Protein AF-A0A939S187-F1 (afdb_monomer)

Mean predicted aligned error: 21.2 Å

Radius of gyration: 39.79 Å; Cα contacts (8 Å, |Δi|>4): 114; chains: 1; bounding box: 84×68×110 Å

Foldseek 3Di:
DDPVVVVVVVVVVVVVVVCVVPPPNVVVVVVVVLVVVLVVCVVPVCVCVVVVHDPVNNVVSVVVVVVVVVVVVVVVVVPPDPPDPPPPPDDVVVVVLVVDPVSVVVVVVVVVVVVVVLVVVVVVLVVLLVVLVVLVCVLPVVCVPPDPVCVVVVLVVVCVVPVPSSVVCVVSVVSNVVSVVVVVVSVVVVVVVVVVVLVVQLVVQVVVLVVVCVVVVHDPVLLVVLLQVVCVVVVQHPVNVVVCVVVPSVCSGSVVVVVSSVVSVVVVVVVVVVVVVPPDDPPPDDPPDPDDPPDPQCLVVVLVVLVVVLVVDDDPVNVVSVVVSVVSVVVNVVD

Solvent-accessible surface area (backbone atoms only — not comparable to full-atom values): 19051 Å² total; per-residue (Å²): 136,53,74,68,56,55,52,51,51,51,53,49,51,50,53,56,49,51,48,66,72,43,70,70,40,60,58,54,48,49,54,50,50,52,50,50,52,50,56,48,42,74,76,34,70,71,53,38,66,82,71,73,51,53,77,67,59,60,51,50,54,56,53,49,51,56,54,48,52,54,49,51,52,54,52,54,66,68,58,66,71,75,77,73,77,76,71,87,86,64,58,73,66,56,60,56,44,66,69,37,70,67,51,45,49,51,51,52,52,52,51,49,53,49,51,51,49,52,52,50,48,54,49,51,52,52,52,51,49,54,53,45,51,51,56,46,37,74,76,36,60,80,49,72,85,46,59,78,91,47,41,68,58,53,49,55,55,41,41,74,78,40,48,68,62,44,60,72,42,45,70,55,51,54,51,46,52,54,49,53,51,52,48,53,50,50,51,52,50,52,52,49,54,49,50,52,51,52,50,53,50,38,51,53,24,43,51,57,33,51,58,49,34,57,73,71,70,52,57,66,74,65,43,51,55,40,35,50,54,53,36,42,76,73,69,44,46,71,69,56,51,54,49,48,43,69,77,36,64,68,64,42,31,34,67,46,48,48,52,47,46,51,53,22,51,52,49,51,52,55,53,47,52,62,57,59,71,64,59,75,74,75,81,82,78,61,92,87,66,79,75,74,75,80,66,98,69,68,50,62,66,59,42,56,53,46,49,62,53,36,80,75,40,65,70,75,59,25,54,54,42,53,52,50,44,53,51,46,51,50,63,59,67,74,109

pLDDT: mean 71.73, std 16.98, range [35.06, 91.94]

Organism: NCBI:txid2823807

Secondary structure (DSSP, 8-state):
--HHHHHHHHHHHHHHHHHHHSTHHHHHHHHHHHHHHHHHHHH-TTHHHHTT--HHHHHHHHHHHHHHHHHHHHHHHTTS---PPP-TT--HHHHHHTTSHHHHHHHHHHHHHHHHHHHHHHHHHHHHHHHHHHHHHHH-GGGGGS-GGGHHHHHHHHHHH-HHHHHHHHHHHHHHHHHHHHHHHHHHHHHHHHHHHHHHHHHHHHHHHHHHHHHTT--HHHHHHHHHHHHHHTT--HHHHHHHHHH-GGGGSHHHHHHHHHHHHHHHHHHHHHHHTTS-PPP---TT---PPPPTT-HHHHHHHHHHHHHT--THHHHHHHHHHHHHHHHHH--

Structure (mmCIF, N/CA/C/O backbone):
data_AF-A0A939S187-F1
#
_entry.id   AF-A0A939S187-F1
#
loop_
_atom_site.group_PDB
_atom_site.id
_atom_site.type_symbol
_atom_site.label_atom_id
_atom_site.label_alt_id
_atom_site.label_comp_id
_atom_site.label_asym_id
_atom_site.label_entity_id
_atom_site.label_seq_id
_atom_site.pdbx_PDB_ins_code
_atom_site.Cartn_x
_atom_site.Cartn_y
_atom_site.Cartn_z
_atom_site.occupancy
_atom_site.B_iso_or_equiv
_atom_site.auth_seq_id
_atom_site.auth_comp_id
_atom_site.auth_asym_id
_atom_site.auth_atom_id
_atom_site.pdbx_PDB_model_num
ATOM 1 N N . MET A 1 1 ? -7.256 30.450 44.617 1.00 44.38 1 MET A N 1
ATOM 2 C CA . MET A 1 1 ? -6.930 30.354 43.178 1.00 44.38 1 MET A CA 1
ATOM 3 C C . MET A 1 1 ? -8.169 30.693 42.375 1.00 44.38 1 MET A C 1
ATOM 5 O O . MET A 1 1 ? -9.231 30.168 42.683 1.00 44.38 1 MET A O 1
ATOM 9 N N . THR A 1 2 ? -8.067 31.605 41.408 1.00 56.22 2 THR A N 1
ATOM 10 C CA . THR A 1 2 ? -9.203 31.948 40.535 1.00 56.22 2 THR A CA 1
ATOM 11 C C . THR A 1 2 ? -9.261 30.995 39.338 1.00 56.22 2 THR A C 1
ATOM 13 O O . THR A 1 2 ? -8.226 30.539 38.859 1.00 56.22 2 THR A O 1
ATOM 16 N N . LEU A 1 3 ? -10.461 30.713 38.820 1.00 40.62 3 LEU A N 1
ATOM 17 C CA . LEU A 1 3 ? -10.683 29.864 37.632 1.00 40.62 3 LEU A CA 1
ATOM 18 C C . LEU A 1 3 ? -9.840 30.294 36.418 1.00 40.62 3 LEU A C 1
ATOM 20 O O . LEU A 1 3 ? -9.399 29.464 35.629 1.00 40.62 3 LEU A O 1
ATOM 24 N N . LYS A 1 4 ? -9.559 31.596 36.308 1.00 47.28 4 LYS A N 1
ATOM 25 C CA . LYS A 1 4 ? -8.717 32.173 35.257 1.00 47.28 4 LYS A CA 1
ATOM 26 C C . LYS A 1 4 ? -7.235 31.806 35.416 1.00 47.28 4 LYS A C 1
ATOM 28 O O . LYS A 1 4 ? -6.579 31.521 34.422 1.00 47.28 4 LYS A O 1
ATOM 33 N N . GLN A 1 5 ? -6.735 31.751 36.652 1.00 37.94 5 GLN A N 1
ATOM 34 C CA . GLN A 1 5 ? -5.367 31.311 36.949 1.00 37.94 5 GLN A CA 1
ATOM 35 C C . GLN A 1 5 ? -5.203 29.805 36.729 1.00 37.94 5 GLN A C 1
ATOM 37 O O . GLN A 1 5 ? -4.238 29.396 36.096 1.00 37.94 5 GLN A O 1
ATOM 42 N N . ALA A 1 6 ? -6.187 28.994 37.131 1.00 35.31 6 ALA A N 1
ATOM 43 C CA . ALA A 1 6 ? -6.162 27.550 36.892 1.00 35.31 6 ALA A CA 1
ATOM 44 C C . ALA A 1 6 ? -6.192 27.202 35.390 1.00 35.31 6 ALA A C 1
ATOM 46 O O . ALA A 1 6 ? -5.509 26.282 34.951 1.00 35.31 6 ALA A O 1
ATOM 47 N N . ALA A 1 7 ? -6.932 27.965 34.577 1.00 40.28 7 ALA A N 1
ATOM 48 C CA . ALA A 1 7 ? -6.951 27.788 33.124 1.00 40.28 7 ALA A CA 1
ATOM 49 C C . ALA A 1 7 ? -5.622 28.193 32.456 1.00 40.28 7 ALA A C 1
ATOM 51 O O . ALA A 1 7 ? -5.179 27.529 31.519 1.00 40.28 7 ALA A O 1
ATOM 52 N N . GLN A 1 8 ? -4.963 29.248 32.950 1.00 44.56 8 GLN A N 1
ATOM 53 C CA . GLN A 1 8 ? -3.631 29.645 32.482 1.00 44.56 8 GLN A CA 1
ATOM 54 C C . GLN A 1 8 ? -2.557 28.627 32.872 1.00 44.56 8 GLN A C 1
ATOM 56 O O . GLN A 1 8 ? -1.738 28.265 32.032 1.00 44.56 8 GLN A O 1
ATOM 61 N N . GLU A 1 9 ? -2.589 28.113 34.100 1.00 44.31 9 GLU A N 1
ATOM 62 C CA . GLU A 1 9 ? -1.659 27.075 34.556 1.00 44.31 9 GLU A CA 1
ATOM 63 C C . GLU A 1 9 ? -1.864 25.757 33.798 1.00 44.31 9 GLU A C 1
ATOM 65 O O . GLU A 1 9 ? -0.890 25.137 33.383 1.00 44.31 9 GLU A O 1
ATOM 70 N N . LEU A 1 10 ? -3.110 25.368 33.510 1.00 40.25 10 LEU A N 1
ATOM 71 C CA . LEU A 1 10 ? -3.410 24.172 32.714 1.00 40.25 10 LEU A CA 1
ATOM 72 C C . LEU A 1 10 ? -3.002 24.347 31.241 1.00 40.25 10 LEU A C 1
ATOM 74 O O . LEU A 1 10 ? -2.512 23.403 30.624 1.00 40.25 10 LEU A O 1
ATOM 78 N N . SER A 1 11 ? -3.134 25.556 30.683 1.00 46.06 11 SER A N 1
ATOM 79 C CA . SER A 1 11 ? -2.632 25.892 29.343 1.00 46.06 11 SER A CA 1
ATOM 80 C C . SER A 1 11 ? -1.104 25.847 29.270 1.00 46.06 11 SER A C 1
ATOM 82 O O . SER A 1 11 ? -0.560 25.355 28.281 1.00 46.06 11 SER A O 1
ATOM 84 N N . HIS A 1 12 ? -0.410 26.338 30.299 1.00 51.25 12 HIS A N 1
ATOM 85 C CA . HIS A 1 12 ? 1.048 26.260 30.383 1.00 51.25 12 HIS A CA 1
ATOM 86 C C . HIS A 1 12 ? 1.523 24.816 30.568 1.00 51.25 12 HIS A C 1
ATOM 88 O O . HIS A 1 12 ? 2.369 24.359 29.804 1.00 51.25 12 HIS A O 1
ATOM 94 N N . ALA A 1 13 ? 0.890 24.058 31.467 1.00 42.31 13 ALA A N 1
ATOM 95 C CA . ALA A 1 13 ? 1.182 22.643 31.667 1.00 42.31 13 ALA A CA 1
ATOM 96 C C . ALA A 1 13 ? 0.928 21.814 30.396 1.00 42.31 13 ALA A C 1
ATOM 98 O O . ALA A 1 13 ? 1.733 20.952 30.061 1.00 42.31 13 ALA A O 1
ATOM 99 N N . ARG A 1 14 ? -0.134 22.101 29.626 1.00 43.66 14 ARG A N 1
ATOM 100 C CA . ARG A 1 14 ? -0.361 21.467 28.312 1.00 43.66 14 ARG A CA 1
ATOM 101 C C . ARG A 1 14 ? 0.721 21.812 27.293 1.00 43.66 14 ARG A C 1
ATOM 103 O O . ARG A 1 14 ? 1.117 20.931 26.537 1.00 43.66 14 ARG A O 1
ATOM 110 N N . GLY A 1 15 ? 1.198 23.057 27.272 1.00 50.03 15 GLY A N 1
ATOM 111 C CA . GLY A 1 15 ? 2.293 23.478 26.396 1.00 50.03 15 GLY A CA 1
ATOM 112 C C . GLY A 1 15 ? 3.612 22.774 26.722 1.00 50.03 15 GLY A C 1
ATOM 113 O O . GLY A 1 15 ? 4.311 22.329 25.816 1.00 50.03 15 GLY A O 1
ATOM 114 N N . ASP A 1 16 ? 3.922 22.607 28.007 1.00 47.84 16 ASP A N 1
ATOM 115 C CA . ASP A 1 16 ? 5.150 21.941 28.449 1.00 47.84 16 ASP A CA 1
ATOM 116 C C . ASP A 1 16 ? 5.077 20.413 28.300 1.00 47.84 16 ASP A C 1
ATOM 118 O O . ASP A 1 16 ? 6.058 19.790 27.894 1.00 47.84 16 ASP A O 1
ATOM 122 N N . ILE A 1 17 ? 3.899 19.809 28.499 1.00 48.00 17 ILE A N 1
ATOM 123 C CA . ILE A 1 17 ? 3.657 18.385 28.215 1.00 48.00 17 ILE A CA 1
ATOM 124 C C . ILE A 1 17 ? 3.726 18.107 26.704 1.00 48.00 17 ILE A C 1
ATOM 126 O O . ILE A 1 17 ? 4.325 17.113 26.305 1.00 48.00 17 ILE A O 1
ATOM 130 N N . SER A 1 18 ? 3.203 18.996 25.848 1.00 46.72 18 SER A N 1
ATOM 131 C CA . SER A 1 18 ? 3.310 18.865 24.381 1.00 46.72 18 SER A CA 1
ATOM 132 C C . SER A 1 18 ? 4.768 18.856 23.914 1.00 46.72 18 SER A C 1
ATOM 134 O O . SER A 1 18 ? 5.148 18.021 23.099 1.00 46.72 18 SER A O 1
ATOM 136 N N . ARG A 1 19 ? 5.617 19.717 24.496 1.00 48.88 19 ARG A N 1
ATOM 137 C CA . ARG A 1 19 ? 7.061 19.765 24.197 1.00 48.88 19 ARG A CA 1
ATOM 138 C C . ARG A 1 19 ? 7.840 18.552 24.713 1.00 48.88 19 ARG A C 1
ATOM 140 O O . ARG A 1 19 ? 8.913 18.263 24.191 1.00 48.88 19 ARG A O 1
ATOM 147 N N . PHE A 1 20 ? 7.348 17.871 25.748 1.00 43.62 20 PHE A N 1
ATOM 148 C CA . PHE A 1 20 ? 7.969 16.659 26.294 1.00 43.62 20 PHE A CA 1
ATOM 149 C C . PHE A 1 20 ? 7.537 15.390 25.533 1.00 43.62 20 PHE A C 1
ATOM 151 O O . PHE A 1 20 ? 8.309 14.442 25.429 1.00 43.62 20 PHE A O 1
ATOM 158 N N . VAL A 1 21 ? 6.319 15.382 24.976 1.00 45.78 21 VAL A N 1
ATOM 159 C CA . VAL A 1 21 ? 5.754 14.272 24.184 1.00 45.78 21 VAL A CA 1
ATOM 160 C C . VAL A 1 21 ? 6.228 14.307 22.721 1.00 45.78 21 VAL A C 1
ATOM 162 O O . VAL A 1 21 ? 6.401 13.258 22.103 1.00 45.78 21 VAL A O 1
ATOM 165 N N . GLU A 1 22 ? 6.544 15.484 22.179 1.00 45.03 22 GLU A N 1
ATOM 166 C CA . GLU A 1 22 ? 7.337 15.625 20.955 1.00 45.03 22 GLU A CA 1
ATOM 167 C C . GLU A 1 22 ? 8.816 15.331 21.267 1.00 45.03 22 GLU A C 1
ATOM 169 O O . GLU A 1 22 ? 9.560 16.207 21.707 1.00 45.03 22 GLU A O 1
ATOM 174 N N . GLY A 1 23 ? 9.285 14.104 21.011 1.00 46.72 23 GLY A N 1
ATOM 175 C CA . GLY A 1 23 ? 10.687 13.669 21.190 1.00 46.72 23 GLY A CA 1
ATOM 176 C C . GLY A 1 23 ? 11.769 14.506 20.470 1.00 46.72 23 GLY A C 1
ATOM 177 O O . GLY A 1 23 ? 12.948 14.165 20.525 1.00 46.72 23 GLY A O 1
ATOM 178 N N . ALA A 1 24 ? 11.395 15.615 19.828 1.00 43.06 24 ALA A N 1
ATOM 179 C CA . ALA A 1 24 ? 12.266 16.655 19.300 1.00 43.06 24 ALA A CA 1
ATOM 180 C C . ALA A 1 24 ? 12.932 17.522 20.389 1.00 43.06 24 ALA A C 1
ATOM 182 O O . ALA A 1 24 ? 13.908 18.210 20.087 1.00 43.06 24 ALA A O 1
ATOM 183 N N . SER A 1 25 ? 12.455 17.525 21.642 1.00 49.81 25 SER A N 1
ATOM 184 C CA . SER A 1 25 ? 13.093 18.324 22.702 1.00 49.81 25 SER A CA 1
ATOM 185 C C . SER A 1 25 ? 14.255 17.607 23.387 1.00 49.81 25 SER A C 1
ATOM 187 O O . SER A 1 25 ? 15.256 18.256 23.660 1.00 49.81 25 SER A O 1
ATOM 189 N N . LEU A 1 26 ? 14.203 16.290 23.604 1.00 46.66 26 LEU A N 1
ATOM 190 C CA . LEU A 1 26 ? 15.266 15.579 24.329 1.00 46.66 26 LEU A CA 1
ATOM 191 C C . LEU A 1 26 ? 16.587 15.539 23.552 1.00 46.66 26 LEU A C 1
ATOM 193 O O . LEU A 1 26 ? 17.624 15.834 24.135 1.00 46.66 26 LEU A O 1
ATOM 197 N N . SER A 1 27 ? 16.563 15.272 22.243 1.00 51.94 27 SER A N 1
ATOM 198 C CA . SER A 1 27 ? 17.771 15.290 21.401 1.00 51.94 27 SER A CA 1
ATOM 199 C C . SER A 1 27 ? 18.352 16.698 21.254 1.00 51.94 27 SER A C 1
ATOM 201 O O . SER A 1 27 ? 19.553 16.888 21.407 1.00 51.94 27 SER A O 1
ATOM 203 N N . ASN A 1 28 ? 17.501 17.709 21.055 1.00 54.53 28 ASN A N 1
ATOM 204 C CA . ASN A 1 28 ? 17.927 19.108 20.975 1.00 54.53 28 ASN A CA 1
ATOM 205 C C . ASN A 1 28 ? 18.428 19.657 22.319 1.00 54.53 28 ASN A C 1
ATOM 207 O O . ASN A 1 28 ? 19.315 20.511 22.339 1.00 54.53 28 ASN A O 1
ATOM 211 N N . ILE A 1 29 ? 17.861 19.210 23.442 1.00 51.81 29 ILE A N 1
ATOM 212 C CA . ILE A 1 29 ? 18.338 19.549 24.786 1.00 51.81 29 ILE A CA 1
ATOM 213 C C . ILE A 1 29 ? 19.663 18.840 25.040 1.00 51.81 29 ILE A C 1
ATOM 215 O O . ILE A 1 29 ? 20.590 19.489 25.506 1.00 51.81 29 ILE A O 1
ATOM 219 N N . GLN A 1 30 ? 19.791 17.567 24.672 1.00 50.41 30 GLN A N 1
ATOM 220 C CA . GLN A 1 30 ? 21.028 16.808 24.823 1.00 50.41 30 GLN A CA 1
ATOM 221 C C . GLN A 1 30 ? 22.161 17.410 23.981 1.00 50.41 30 GLN A C 1
ATOM 223 O O . GLN A 1 30 ? 23.212 17.711 24.529 1.00 50.41 30 GLN A O 1
ATOM 228 N N . ASP A 1 31 ? 21.915 17.763 22.715 1.00 55.78 31 ASP A N 1
ATOM 229 C CA . ASP A 1 31 ? 22.898 18.453 21.866 1.00 55.78 31 ASP A CA 1
ATOM 230 C C . ASP A 1 31 ? 23.276 19.847 22.401 1.00 55.78 31 ASP A C 1
ATOM 232 O O . ASP A 1 31 ? 24.426 20.277 22.279 1.00 55.78 31 ASP A O 1
ATOM 236 N N . LYS A 1 32 ? 22.328 20.586 22.994 1.00 59.62 32 LYS A N 1
ATOM 237 C CA . LYS A 1 32 ? 22.610 21.889 23.623 1.00 59.62 32 LYS A CA 1
ATOM 238 C C . LYS A 1 32 ? 23.396 21.740 24.922 1.00 59.62 32 LYS A C 1
ATOM 240 O O . LYS A 1 32 ? 24.299 22.538 25.161 1.00 59.62 32 LYS A O 1
ATOM 245 N N . VAL A 1 33 ? 23.070 20.739 25.737 1.00 60.19 33 VAL A N 1
ATOM 246 C CA . VAL A 1 33 ? 23.777 20.412 26.980 1.00 60.19 33 VAL A CA 1
ATOM 247 C C . VAL A 1 33 ? 25.193 19.942 26.666 1.00 60.19 33 VAL A C 1
ATOM 249 O O . VAL A 1 33 ? 26.129 20.429 27.291 1.00 60.19 33 VAL A O 1
ATOM 252 N N . ASP A 1 34 ? 25.375 19.099 25.652 1.00 62.06 34 ASP A N 1
ATOM 253 C CA . ASP A 1 34 ? 26.688 18.612 25.228 1.00 62.06 34 ASP A CA 1
ATOM 254 C C . ASP A 1 34 ? 27.551 19.751 24.668 1.00 62.06 34 ASP A C 1
ATOM 256 O O . ASP A 1 34 ? 28.713 19.887 25.053 1.00 62.06 34 ASP A O 1
ATOM 260 N N . LYS A 1 35 ? 26.979 20.648 23.847 1.00 63.50 35 LYS A N 1
ATOM 261 C CA . LYS A 1 35 ? 27.677 21.860 23.373 1.00 63.50 35 LYS A CA 1
ATOM 262 C C . LYS A 1 35 ? 28.047 22.811 24.508 1.00 63.50 35 LYS A C 1
ATOM 264 O O . LYS A 1 35 ? 29.154 23.345 24.510 1.00 63.50 35 LYS A O 1
ATOM 269 N N . ALA A 1 36 ? 27.143 23.037 25.461 1.00 59.28 36 ALA A N 1
ATOM 270 C CA . ALA A 1 36 ? 27.411 23.896 26.612 1.00 59.28 36 ALA A CA 1
ATOM 271 C C . ALA A 1 36 ? 28.496 23.293 27.518 1.00 59.28 36 ALA A C 1
ATOM 273 O O . ALA A 1 36 ? 29.411 23.998 27.934 1.00 59.28 36 ALA A O 1
ATOM 274 N N . ARG A 1 37 ? 28.450 21.977 27.752 1.00 55.59 37 ARG A N 1
ATOM 275 C CA . ARG A 1 37 ? 29.441 21.236 28.542 1.00 55.59 37 ARG A CA 1
ATOM 276 C C . ARG A 1 37 ? 30.822 21.256 27.877 1.00 55.59 37 ARG A C 1
ATOM 278 O O . ARG A 1 37 ? 31.814 21.478 28.560 1.00 55.59 37 ARG A O 1
ATOM 285 N N . LEU A 1 38 ? 30.892 21.102 26.554 1.00 57.91 38 LEU A N 1
ATOM 286 C CA . LEU A 1 38 ? 32.137 21.215 25.782 1.00 57.91 38 LEU A CA 1
ATOM 287 C C . LEU A 1 38 ? 32.715 22.637 25.784 1.00 57.91 38 LEU A C 1
ATOM 289 O O . LEU A 1 38 ? 33.925 22.807 25.933 1.00 57.91 38 LEU A O 1
ATOM 293 N N . ALA A 1 39 ? 31.867 23.661 25.652 1.00 62.28 39 ALA A N 1
ATOM 294 C CA . ALA A 1 39 ? 32.299 25.056 25.724 1.00 62.28 39 ALA A CA 1
ATOM 295 C C . ALA A 1 39 ? 32.880 25.405 27.106 1.00 62.28 39 ALA A C 1
ATOM 297 O O . ALA A 1 39 ? 33.892 26.102 27.185 1.00 62.28 39 ALA A O 1
ATOM 298 N N . GLU A 1 40 ? 32.287 24.872 28.175 1.00 58.84 40 GLU A N 1
ATOM 299 C CA . GLU A 1 40 ? 32.769 25.062 29.544 1.00 58.84 40 GLU A CA 1
ATOM 300 C C . GLU A 1 40 ? 34.098 24.328 29.787 1.00 58.84 40 GLU A C 1
ATOM 302 O O . GLU A 1 40 ? 35.052 24.926 30.279 1.00 58.84 40 GLU A O 1
ATOM 307 N N . LEU A 1 41 ? 34.216 23.071 29.340 1.00 57.94 41 LEU A N 1
ATOM 308 C CA . LEU A 1 41 ? 35.457 22.285 29.428 1.00 57.94 41 LEU A CA 1
ATOM 309 C C . LEU A 1 41 ? 36.620 22.917 28.647 1.00 57.94 41 LEU A C 1
ATOM 311 O O . LEU A 1 41 ? 37.775 22.807 29.056 1.00 57.94 41 LEU A O 1
ATOM 315 N N . LYS A 1 42 ? 36.327 23.609 27.538 1.00 61.53 42 LYS A N 1
ATOM 316 C CA . LYS A 1 42 ? 37.326 24.333 26.738 1.00 61.53 42 LYS A CA 1
ATOM 317 C C . LYS A 1 42 ? 37.854 25.585 27.443 1.00 61.53 42 LYS A C 1
ATOM 319 O O . LYS A 1 42 ? 39.018 25.936 27.258 1.00 61.53 42 LYS A O 1
ATOM 324 N N . ASN A 1 43 ? 37.011 26.253 28.229 1.00 59.41 43 ASN A N 1
ATOM 325 C CA . ASN A 1 43 ? 37.366 27.480 28.942 1.00 59.41 43 ASN A CA 1
ATOM 326 C C . ASN A 1 43 ? 37.912 27.211 30.354 1.00 59.41 43 ASN A C 1
ATOM 328 O O . ASN A 1 43 ? 38.653 28.042 30.878 1.00 59.41 43 ASN A O 1
ATOM 332 N N . ASN A 1 44 ? 37.586 26.063 30.958 1.00 58.53 44 ASN A N 1
ATOM 333 C CA . ASN A 1 44 ? 38.037 25.685 32.293 1.00 58.53 44 ASN A CA 1
ATOM 334 C C . ASN A 1 44 ? 38.335 24.170 32.391 1.00 58.53 44 ASN A C 1
ATOM 336 O O . ASN A 1 44 ? 37.466 23.384 32.776 1.00 58.53 44 ASN A O 1
ATOM 340 N N . PRO A 1 45 ? 39.563 23.727 32.068 1.00 58.78 45 PRO A N 1
ATOM 341 C CA . PRO A 1 45 ? 39.902 22.304 32.020 1.00 58.78 45 PRO A CA 1
ATOM 342 C C . PRO A 1 45 ? 39.860 21.600 33.390 1.00 58.78 45 PRO A C 1
ATOM 344 O O . PRO A 1 45 ? 39.729 20.379 33.431 1.00 58.78 45 PRO A O 1
ATOM 347 N N . SER A 1 46 ? 39.909 22.330 34.514 1.00 56.19 46 SER A N 1
ATOM 348 C CA . SER A 1 46 ? 39.726 21.750 35.857 1.00 56.19 46 SER A CA 1
ATOM 349 C C . SER A 1 46 ? 38.257 21.516 36.238 1.00 56.19 46 SER A C 1
ATOM 351 O O . SER A 1 46 ? 37.992 20.771 37.179 1.00 56.19 46 SER A O 1
ATOM 353 N N . ALA A 1 47 ? 37.292 22.069 35.488 1.00 56.28 47 ALA A N 1
ATOM 354 C CA . ALA A 1 47 ? 35.859 21.845 35.721 1.00 56.28 47 ALA A CA 1
ATOM 355 C C . ALA A 1 47 ? 35.422 20.392 35.437 1.00 56.28 47 ALA A C 1
ATOM 357 O O . ALA A 1 47 ? 34.385 19.947 35.927 1.00 56.28 47 ALA A O 1
ATOM 358 N N . ALA A 1 48 ? 36.226 19.622 34.689 1.00 53.66 48 ALA A N 1
ATOM 359 C CA . ALA A 1 48 ? 35.989 18.199 34.438 1.00 53.66 48 ALA A CA 1
ATOM 360 C C . ALA A 1 48 ? 35.943 17.376 35.739 1.00 53.66 48 ALA A C 1
ATOM 362 O O . ALA A 1 48 ? 35.073 16.519 35.896 1.00 53.66 48 ALA A O 1
ATOM 363 N N . GLN A 1 49 ? 36.827 17.689 36.695 1.00 54.72 49 GLN A N 1
ATOM 364 C CA . GLN A 1 49 ? 36.895 17.011 37.994 1.00 54.72 49 GLN A CA 1
ATOM 365 C C . GLN A 1 49 ? 35.743 17.410 38.926 1.00 54.72 49 GLN A C 1
ATOM 367 O O . GLN A 1 49 ? 35.221 16.555 39.637 1.00 54.72 49 GLN A O 1
ATOM 372 N N . GLU A 1 50 ? 35.293 18.668 38.888 1.00 53.53 50 GLU A N 1
ATOM 373 C CA . GLU A 1 50 ? 34.137 19.139 39.674 1.00 53.53 50 GLU A CA 1
ATOM 374 C C . GLU A 1 50 ? 32.803 18.566 39.166 1.00 53.53 50 GLU A C 1
ATOM 376 O O . GLU A 1 50 ? 31.883 18.339 39.951 1.00 53.53 50 GLU A O 1
ATOM 381 N N . LEU A 1 51 ? 32.709 18.279 37.864 1.00 54.62 51 LEU A N 1
ATOM 382 C CA . LEU A 1 51 ? 31.543 17.657 37.227 1.00 54.62 51 LEU A CA 1
ATOM 383 C C . LEU A 1 51 ? 31.591 16.117 37.222 1.00 54.62 51 LEU A C 1
ATOM 385 O O . LEU A 1 51 ? 30.680 15.488 36.681 1.00 54.62 51 LEU A O 1
ATOM 389 N N . GLY A 1 52 ? 32.623 15.508 37.821 1.00 50.88 52 GLY A N 1
ATOM 390 C CA . GLY A 1 52 ? 32.766 14.053 37.952 1.00 50.88 52 GLY A CA 1
ATOM 391 C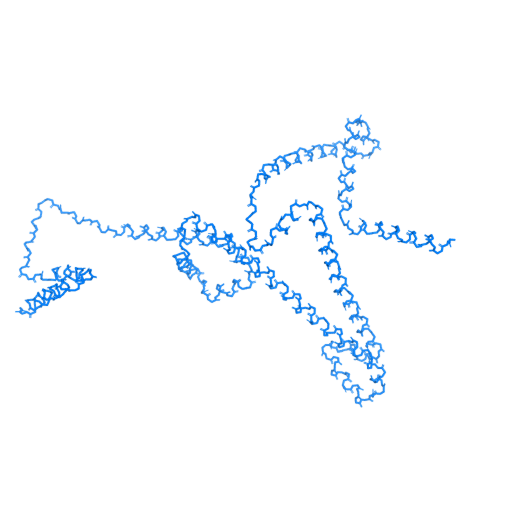 C . GLY A 1 52 ? 33.019 13.305 36.637 1.00 50.88 52 GLY A C 1
ATOM 392 O O . GLY A 1 52 ? 32.706 12.119 36.550 1.00 50.88 52 GLY A O 1
ATOM 393 N N . LEU A 1 53 ? 33.543 13.986 35.613 1.00 52.72 53 LEU A N 1
ATOM 394 C CA . LEU A 1 53 ? 33.852 13.412 34.300 1.00 52.72 53 LEU A CA 1
ATOM 395 C C . LEU A 1 53 ? 35.289 12.873 34.295 1.00 52.72 53 LEU A C 1
ATOM 397 O O . LEU A 1 53 ? 36.214 13.573 34.707 1.00 52.72 53 LEU A O 1
ATOM 401 N N . ASN A 1 54 ? 35.488 11.646 33.810 1.00 52.50 54 ASN A N 1
ATOM 402 C CA . ASN A 1 54 ? 36.826 11.062 33.681 1.00 52.50 54 ASN A CA 1
ATOM 403 C C . ASN A 1 54 ? 37.475 11.471 32.344 1.00 52.50 54 ASN A C 1
ATOM 405 O O . ASN A 1 54 ? 36.784 11.778 31.372 1.00 52.50 54 ASN A O 1
ATOM 409 N N . ASP A 1 55 ? 38.808 11.399 32.249 1.00 53.09 55 ASP A N 1
ATOM 410 C CA . ASP A 1 55 ? 39.582 11.774 31.044 1.00 53.09 55 ASP A CA 1
ATOM 411 C C . ASP A 1 55 ? 39.124 11.050 29.756 1.00 53.09 55 ASP A C 1
ATOM 413 O O . ASP A 1 55 ? 39.292 11.546 28.636 1.00 53.09 55 ASP A O 1
ATOM 417 N N . GLN A 1 56 ? 38.498 9.878 29.899 1.00 52.41 56 GLN A N 1
ATOM 418 C CA . GLN A 1 56 ? 37.919 9.107 28.794 1.00 52.41 56 GLN A CA 1
ATOM 419 C C . GLN A 1 56 ? 36.650 9.749 28.206 1.00 52.41 56 GLN A C 1
ATOM 421 O O . GLN A 1 56 ? 36.445 9.695 26.995 1.00 52.41 56 GLN A O 1
ATOM 426 N N . ASP A 1 57 ? 35.835 10.418 29.023 1.00 52.81 57 ASP A N 1
ATOM 427 C CA . ASP A 1 57 ? 34.596 11.066 28.572 1.00 52.81 57 ASP A CA 1
ATOM 428 C C . ASP A 1 57 ? 34.901 12.363 27.808 1.00 52.81 57 ASP A C 1
ATOM 430 O O . ASP A 1 57 ? 34.267 12.683 26.799 1.00 52.81 57 ASP A O 1
ATOM 434 N N . VAL A 1 58 ? 35.944 13.076 28.241 1.00 55.09 58 VAL A N 1
ATOM 435 C CA . VAL A 1 58 ? 36.440 14.298 27.589 1.00 55.09 58 VAL A CA 1
ATOM 436 C C . VAL A 1 58 ? 37.056 13.978 26.222 1.00 55.09 58 VAL A C 1
ATOM 438 O O . VAL A 1 58 ? 36.813 14.677 25.236 1.00 55.09 58 VAL A O 1
ATOM 441 N N . THR A 1 59 ? 37.812 12.882 26.128 1.00 54.78 59 THR A N 1
ATOM 442 C CA . THR A 1 59 ? 38.423 12.442 24.864 1.00 54.78 59 THR A CA 1
ATOM 443 C C . THR A 1 59 ? 37.402 11.855 23.884 1.00 54.78 59 THR A C 1
ATOM 445 O O . THR A 1 59 ? 37.506 12.108 22.681 1.00 54.78 59 THR A O 1
ATOM 448 N N . ALA A 1 60 ? 36.368 11.159 24.367 1.00 56.56 60 ALA A N 1
ATOM 449 C CA . ALA A 1 60 ? 35.260 10.687 23.535 1.00 56.56 60 ALA A CA 1
ATOM 450 C C . ALA A 1 60 ? 34.448 11.845 22.919 1.00 56.56 60 ALA A C 1
ATOM 452 O O . ALA A 1 60 ? 34.086 11.793 21.739 1.00 56.56 60 ALA A O 1
ATOM 453 N N . ALA A 1 61 ? 34.217 12.921 23.678 1.00 54.78 61 ALA A N 1
ATOM 454 C CA . ALA A 1 61 ? 33.507 14.102 23.190 1.00 54.78 61 ALA A CA 1
ATOM 455 C C . ALA A 1 61 ? 34.302 14.861 22.105 1.00 54.78 61 ALA A C 1
ATOM 457 O O . ALA A 1 61 ? 33.735 15.247 21.082 1.00 54.78 61 ALA A O 1
ATOM 458 N N . ALA A 1 62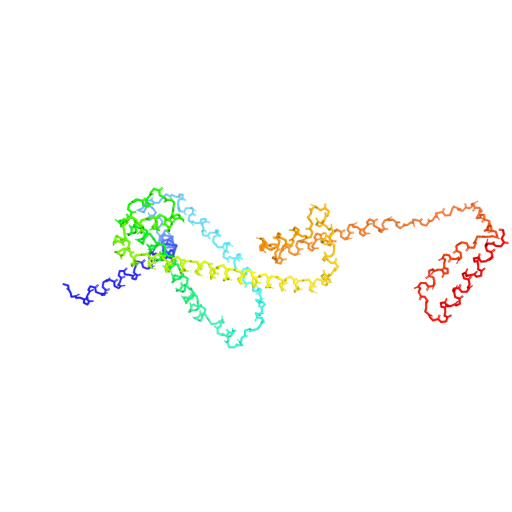 ? 35.627 14.977 22.253 1.00 56.53 62 ALA A N 1
ATOM 459 C CA . ALA A 1 62 ? 36.497 15.581 21.237 1.00 56.53 62 ALA A CA 1
ATOM 460 C C . ALA A 1 62 ? 36.558 14.762 19.929 1.00 56.53 62 ALA A C 1
ATOM 462 O O . ALA A 1 62 ? 36.591 15.316 18.832 1.00 56.53 62 ALA A O 1
ATOM 463 N N . GLN A 1 63 ? 36.528 13.427 20.012 1.00 55.75 63 GLN A N 1
ATOM 464 C CA . GLN A 1 63 ? 36.490 12.561 18.824 1.00 55.75 63 GLN A CA 1
ATOM 465 C C . GLN A 1 63 ? 35.132 12.595 18.099 1.00 55.75 63 GLN A C 1
ATOM 467 O O . GLN A 1 63 ? 35.078 12.405 16.879 1.00 55.75 63 GLN A O 1
ATOM 472 N N . SER A 1 64 ? 34.045 12.863 18.831 1.00 53.69 64 SER A N 1
ATOM 473 C CA . SER A 1 64 ? 32.704 13.083 18.275 1.00 53.69 64 SER A CA 1
ATOM 474 C C . SER A 1 64 ? 32.641 14.350 17.409 1.00 53.69 64 SER A C 1
ATOM 476 O O . SER A 1 64 ? 32.057 14.315 16.325 1.00 53.69 64 SER A O 1
ATOM 478 N N . GLU A 1 65 ? 33.317 15.435 17.810 1.00 54.03 65 GLU A N 1
ATOM 479 C CA . GLU A 1 65 ? 33.414 16.664 17.004 1.00 54.03 65 GLU A CA 1
ATOM 480 C C . GLU A 1 65 ? 34.155 16.438 15.683 1.00 54.03 65 GLU A C 1
ATOM 482 O O . GLU A 1 65 ? 33.679 16.877 14.638 1.00 54.03 65 GLU A O 1
ATOM 487 N N . THR A 1 66 ? 35.260 15.688 15.686 1.00 49.72 66 THR A N 1
ATOM 488 C CA . THR A 1 66 ? 36.008 15.387 14.453 1.00 49.72 66 THR A CA 1
ATOM 489 C C . THR A 1 66 ? 35.183 14.536 13.487 1.00 49.72 66 THR A C 1
ATOM 491 O O . THR A 1 66 ? 35.169 14.798 12.285 1.00 49.72 66 THR A O 1
ATOM 494 N N . LYS A 1 67 ? 34.426 13.551 13.993 1.00 52.75 67 LYS A N 1
ATOM 495 C CA . LYS A 1 67 ? 33.496 12.766 13.161 1.00 52.75 67 LYS A CA 1
ATOM 496 C C . LYS A 1 67 ? 32.322 13.603 12.642 1.00 52.75 67 LYS A C 1
ATOM 498 O O . LYS A 1 67 ? 31.919 13.400 11.500 1.00 52.75 67 LYS A O 1
ATOM 503 N N . ARG A 1 68 ? 31.798 14.549 13.435 1.00 55.75 68 ARG A N 1
ATOM 504 C CA . ARG A 1 68 ? 30.732 15.479 13.012 1.00 55.75 68 ARG A CA 1
ATOM 505 C C . ARG A 1 68 ? 31.220 16.498 11.980 1.00 55.75 68 ARG A C 1
ATOM 507 O O . ARG A 1 68 ? 30.504 16.735 11.020 1.00 55.75 68 ARG A O 1
ATOM 514 N N . ALA A 1 69 ? 32.440 17.019 12.102 1.00 53.47 69 ALA A N 1
ATOM 515 C CA . ALA A 1 69 ? 33.024 17.930 11.114 1.00 53.47 69 ALA A CA 1
ATOM 516 C C . ALA A 1 69 ? 33.243 17.245 9.753 1.00 53.47 69 ALA A C 1
ATOM 518 O O . ALA A 1 69 ? 32.922 17.815 8.715 1.00 53.47 69 ALA A O 1
ATOM 519 N N . ILE A 1 70 ? 33.703 15.988 9.759 1.00 51.22 70 ILE A N 1
ATOM 520 C CA . ILE A 1 70 ? 33.845 15.178 8.538 1.00 51.22 70 ILE A CA 1
ATOM 521 C C . ILE A 1 70 ? 32.467 14.847 7.935 1.00 51.22 70 ILE A C 1
ATOM 523 O O . ILE A 1 70 ? 32.309 14.863 6.716 1.00 51.22 70 ILE A O 1
ATOM 527 N N . ALA A 1 71 ? 31.451 14.588 8.767 1.00 47.25 71 ALA A N 1
ATOM 528 C CA . ALA A 1 71 ? 30.080 14.365 8.305 1.00 47.25 71 ALA A CA 1
ATOM 529 C C . ALA A 1 71 ? 29.430 15.637 7.726 1.00 47.25 71 ALA A C 1
ATOM 531 O O . ALA A 1 71 ? 28.708 15.546 6.736 1.00 47.25 71 ALA A O 1
ATOM 532 N N . ASP A 1 72 ? 29.714 16.813 8.291 1.00 45.53 72 ASP A N 1
ATOM 533 C CA . ASP A 1 72 ? 29.219 18.102 7.795 1.00 45.53 72 ASP A CA 1
ATOM 534 C C . ASP A 1 72 ? 29.896 18.526 6.482 1.00 45.53 72 ASP A C 1
ATOM 536 O O . ASP A 1 72 ? 29.230 19.103 5.618 1.00 45.53 72 ASP A O 1
ATOM 540 N N . ASP A 1 73 ? 31.181 18.212 6.284 1.00 46.06 73 ASP A N 1
ATOM 541 C CA . ASP A 1 73 ? 31.862 18.438 5.000 1.00 46.06 73 ASP A CA 1
ATOM 542 C C . ASP A 1 73 ? 31.374 17.460 3.915 1.00 46.06 73 ASP A C 1
ATOM 544 O O . ASP A 1 73 ? 31.072 17.892 2.800 1.00 46.06 73 ASP A O 1
ATOM 548 N N . LEU A 1 74 ? 31.138 16.184 4.253 1.00 44.31 74 LEU A N 1
ATOM 549 C CA . LEU A 1 74 ? 30.487 15.222 3.348 1.00 44.31 74 LEU A CA 1
ATOM 550 C C . LEU A 1 74 ? 29.032 15.618 3.020 1.00 44.31 74 LEU A C 1
ATOM 552 O O . LEU A 1 74 ? 28.561 15.408 1.901 1.00 44.31 74 LEU A O 1
ATOM 556 N N . ALA A 1 75 ? 28.317 16.245 3.959 1.00 44.66 75 ALA A N 1
ATOM 557 C CA . ALA A 1 75 ? 26.970 16.771 3.735 1.00 44.66 75 ALA A CA 1
ATOM 558 C C . ALA A 1 75 ? 26.953 18.079 2.919 1.00 44.66 75 ALA A C 1
ATOM 560 O O . ALA A 1 75 ? 25.937 18.396 2.295 1.00 44.66 75 ALA A O 1
ATOM 561 N N . LYS A 1 76 ? 28.051 18.847 2.897 1.00 43.31 76 LYS A N 1
ATOM 562 C CA . LYS A 1 76 ? 28.202 20.031 2.034 1.00 43.31 76 LYS A CA 1
ATOM 563 C C . LYS A 1 76 ? 28.525 19.660 0.588 1.00 43.31 76 LYS A C 1
ATOM 565 O O . LYS A 1 76 ? 27.980 20.301 -0.306 1.00 43.31 76 LYS A O 1
ATOM 570 N N . GLU A 1 77 ? 29.307 18.610 0.342 1.00 40.06 77 GLU A N 1
ATOM 571 C CA . GLU A 1 77 ? 29.506 18.078 -1.019 1.00 40.06 77 GLU A CA 1
ATOM 572 C C . GLU A 1 77 ? 28.236 17.414 -1.579 1.00 40.06 77 GLU A C 1
ATOM 574 O O . GLU A 1 77 ? 27.932 17.560 -2.762 1.00 40.06 77 GLU A O 1
ATOM 579 N N . ALA A 1 78 ? 27.407 16.798 -0.729 1.00 39.66 78 ALA A N 1
ATOM 580 C CA . ALA A 1 78 ? 26.091 16.272 -1.113 1.00 39.66 78 ALA A CA 1
ATOM 581 C C . ALA A 1 78 ? 25.005 17.354 -1.344 1.00 39.66 78 ALA A C 1
ATOM 583 O O . ALA A 1 78 ? 23.892 17.027 -1.757 1.00 39.66 78 ALA A O 1
ATOM 584 N N . LYS A 1 79 ? 25.309 18.640 -1.100 1.00 40.00 79 LYS A N 1
ATOM 585 C CA . LYS A 1 79 ? 24.421 19.794 -1.355 1.00 40.00 79 LYS A CA 1
ATOM 586 C C . LYS A 1 79 ? 24.672 20.498 -2.694 1.00 40.00 79 LYS A C 1
ATOM 588 O O . LYS A 1 79 ? 24.066 21.540 -2.943 1.00 40.00 79 LYS A O 1
ATOM 593 N N . ALA A 1 80 ? 25.492 19.935 -3.583 1.00 38.16 80 ALA A N 1
ATOM 594 C CA . ALA A 1 80 ? 25.358 20.234 -5.006 1.00 38.16 80 ALA A CA 1
ATOM 595 C C . ALA A 1 80 ? 24.031 19.621 -5.486 1.00 38.16 80 ALA A C 1
ATOM 597 O O . ALA A 1 80 ? 23.940 18.421 -5.737 1.00 38.16 80 ALA A O 1
ATOM 598 N N . GLU A 1 81 ? 22.987 20.451 -5.506 1.00 42.56 81 GLU A N 1
ATOM 599 C CA . GLU A 1 81 ? 21.621 20.112 -5.906 1.00 42.56 81 GLU A CA 1
ATOM 600 C C . GLU A 1 81 ? 21.585 19.181 -7.131 1.00 42.56 81 GLU A C 1
ATOM 602 O O . GLU A 1 81 ? 21.978 19.587 -8.228 1.00 42.56 81 GLU A O 1
ATOM 607 N N . PRO A 1 82 ? 20.994 17.979 -7.037 1.00 35.06 82 PRO A N 1
ATOM 608 C CA . PRO A 1 82 ? 20.209 17.512 -8.154 1.00 35.06 82 PRO A CA 1
ATOM 609 C C . PRO A 1 82 ? 18.955 18.389 -8.172 1.00 35.06 82 PRO A C 1
ATOM 611 O O . PRO A 1 82 ? 18.118 18.309 -7.271 1.00 35.06 82 PRO A O 1
ATOM 614 N N . ALA A 1 83 ? 18.844 19.249 -9.186 1.00 39.19 83 ALA A N 1
ATOM 615 C CA . ALA A 1 83 ? 17.589 19.901 -9.529 1.00 39.19 83 ALA A CA 1
ATOM 616 C C . ALA A 1 83 ? 16.478 18.842 -9.485 1.00 39.19 83 ALA A C 1
ATOM 618 O O . ALA A 1 83 ? 16.521 17.844 -10.211 1.00 39.19 83 ALA A O 1
ATOM 619 N N . THR A 1 84 ? 15.529 19.023 -8.569 1.00 43.09 84 THR A N 1
ATOM 620 C CA . THR A 1 84 ? 14.345 18.172 -8.492 1.00 43.09 84 THR A CA 1
ATOM 621 C C . THR A 1 84 ? 13.644 18.271 -9.847 1.00 43.09 84 THR A C 1
ATOM 623 O O . THR A 1 84 ? 13.438 19.389 -10.326 1.00 43.09 84 THR A O 1
ATOM 626 N N . PRO A 1 85 ? 13.321 17.151 -10.521 1.00 41.69 85 PRO A N 1
ATOM 627 C CA . PRO A 1 85 ? 12.490 17.234 -11.709 1.00 41.69 85 PRO A CA 1
ATOM 628 C C . PRO A 1 85 ? 11.177 17.886 -11.278 1.00 41.69 85 PRO A C 1
ATOM 630 O O . PRO A 1 85 ? 10.553 17.439 -10.312 1.00 41.69 85 PRO A O 1
ATOM 633 N N . ALA A 1 86 ? 10.820 18.986 -11.942 1.00 42.38 86 ALA A N 1
ATOM 634 C CA . ALA A 1 86 ? 9.543 19.648 -11.747 1.00 42.38 86 ALA A CA 1
ATOM 635 C C . ALA A 1 86 ? 8.439 18.584 -11.793 1.00 42.38 86 ALA A C 1
ATOM 637 O O . ALA A 1 86 ? 8.400 17.760 -12.708 1.00 42.38 86 ALA A O 1
ATOM 638 N N . VAL A 1 87 ? 7.592 18.561 -10.765 1.00 43.25 87 VAL A N 1
ATOM 639 C CA . VAL A 1 87 ? 6.399 17.718 -10.765 1.00 43.25 87 VAL A CA 1
ATOM 640 C C . VAL A 1 87 ? 5.480 18.315 -11.824 1.00 43.25 87 VAL A C 1
ATOM 642 O O . VAL A 1 87 ? 4.869 19.359 -11.599 1.00 43.25 87 VAL A O 1
ATOM 645 N N . ASP A 1 88 ? 5.471 17.706 -13.007 1.00 41.69 88 ASP A N 1
ATOM 646 C CA . ASP A 1 88 ? 4.721 18.192 -14.160 1.00 41.69 88 ASP A CA 1
ATOM 647 C C . ASP A 1 88 ? 3.220 18.168 -13.814 1.00 41.69 88 ASP A C 1
ATOM 649 O O . ASP A 1 88 ? 2.645 17.102 -13.576 1.00 41.69 88 ASP A O 1
ATOM 653 N N . GLY A 1 89 ? 2.605 19.353 -13.698 1.00 45.88 89 GLY A N 1
ATOM 654 C CA . GLY A 1 89 ? 1.173 19.522 -13.408 1.00 45.88 89 GLY A CA 1
ATOM 655 C C . GLY A 1 89 ? 0.789 20.328 -12.157 1.00 45.88 89 GLY A C 1
ATOM 656 O O . GLY A 1 89 ? -0.406 20.443 -11.888 1.00 45.88 89 GLY A O 1
ATOM 657 N N . LEU A 1 90 ? 1.732 20.897 -11.393 1.00 42.88 90 LEU A N 1
ATOM 658 C CA . LEU A 1 90 ? 1.397 2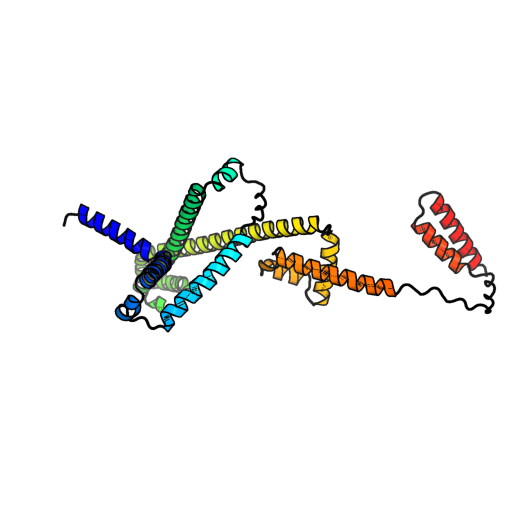1.858 -10.327 1.00 42.88 90 LEU A CA 1
ATOM 659 C C . LEU A 1 90 ? 1.231 23.281 -10.883 1.00 42.88 90 LEU A C 1
ATOM 661 O O . LEU A 1 90 ? 2.040 23.740 -11.686 1.00 42.88 90 LEU A O 1
ATOM 665 N N . ASP A 1 91 ? 0.196 23.989 -10.422 1.00 51.59 91 ASP A N 1
ATOM 666 C CA . ASP A 1 91 ? -0.061 25.390 -10.772 1.00 51.59 91 ASP A CA 1
ATOM 667 C C . ASP A 1 91 ? 1.175 26.258 -10.416 1.00 51.59 91 ASP A C 1
ATOM 669 O O . ASP A 1 91 ? 1.696 26.134 -9.298 1.00 51.59 91 ASP A O 1
ATOM 673 N N . PRO A 1 92 ? 1.698 27.109 -11.323 1.00 59.03 92 PRO A N 1
ATOM 674 C CA . PRO A 1 92 ? 2.934 27.879 -11.121 1.00 59.03 92 PRO A CA 1
ATOM 675 C C . PRO A 1 92 ? 2.964 28.747 -9.851 1.00 59.03 92 PRO A C 1
ATOM 677 O O . PRO A 1 92 ? 4.045 29.089 -9.358 1.00 59.03 92 PRO A O 1
ATOM 680 N N . GLU A 1 93 ? 1.807 29.103 -9.291 1.00 56.44 93 GLU A N 1
ATOM 681 C CA . GLU A 1 93 ? 1.722 29.783 -7.993 1.00 56.44 93 GLU A CA 1
ATOM 682 C C . GLU A 1 93 ? 2.045 28.855 -6.811 1.00 56.44 93 GLU A C 1
ATOM 684 O O . GLU A 1 93 ? 2.732 29.271 -5.876 1.00 56.44 93 GLU A O 1
ATOM 689 N N . VAL A 1 94 ? 1.649 27.580 -6.876 1.00 57.66 94 VAL A N 1
ATOM 690 C CA . VAL A 1 94 ? 1.949 26.561 -5.855 1.00 57.66 94 VAL A CA 1
ATOM 691 C C . VAL A 1 94 ? 3.437 26.214 -5.872 1.00 57.66 94 VAL A C 1
ATOM 693 O O . VAL A 1 94 ? 4.055 26.077 -4.817 1.00 57.66 94 VAL A O 1
ATOM 696 N N . GLU A 1 95 ? 4.056 26.165 -7.053 1.00 57.69 95 GLU A N 1
ATOM 697 C CA . GLU A 1 95 ? 5.499 25.942 -7.182 1.00 57.69 95 GLU A CA 1
ATOM 698 C C . GLU A 1 95 ? 6.323 27.108 -6.599 1.00 57.69 95 GLU A C 1
ATOM 700 O O . GLU A 1 95 ? 7.367 26.895 -5.979 1.00 57.69 95 GLU A O 1
ATOM 705 N N . LYS A 1 96 ? 5.849 28.355 -6.739 1.00 61.66 96 LYS A N 1
ATOM 706 C CA . LYS A 1 96 ? 6.461 29.526 -6.086 1.00 61.66 96 LYS A CA 1
ATOM 707 C C . LYS A 1 96 ? 6.213 29.547 -4.577 1.00 61.66 96 LYS A C 1
ATOM 709 O O . LYS A 1 96 ? 7.130 29.880 -3.829 1.00 61.66 96 LYS A O 1
ATOM 714 N N . ALA A 1 97 ? 5.024 29.160 -4.120 1.00 58.91 97 ALA A N 1
ATOM 715 C CA . ALA A 1 97 ? 4.696 29.088 -2.699 1.00 58.91 97 ALA A CA 1
ATOM 716 C C . ALA A 1 97 ? 5.532 28.013 -1.978 1.00 58.91 97 ALA A C 1
ATOM 718 O O . ALA A 1 97 ? 6.079 28.270 -0.908 1.00 58.91 97 ALA A O 1
ATOM 719 N N . LEU A 1 98 ? 5.752 26.855 -2.608 1.00 58.88 98 LEU A N 1
ATOM 720 C CA . LEU A 1 98 ? 6.595 25.771 -2.085 1.00 58.88 98 LEU A CA 1
ATOM 721 C C . LEU A 1 98 ? 8.095 26.110 -2.026 1.00 58.88 98 LEU A C 1
ATOM 723 O O . LEU A 1 98 ? 8.857 25.373 -1.393 1.00 58.88 98 LEU A O 1
ATOM 727 N N . LYS A 1 99 ? 8.536 27.214 -2.647 1.00 68.88 99 LYS A N 1
ATOM 728 C CA . LYS A 1 99 ? 9.901 27.757 -2.509 1.00 68.88 99 LYS A CA 1
ATOM 729 C C . LYS A 1 99 ? 10.065 28.615 -1.243 1.00 68.88 99 LYS A C 1
ATOM 731 O O . LYS A 1 99 ? 11.197 28.889 -0.856 1.00 68.88 99 LYS A O 1
ATOM 736 N N . HIS A 1 100 ? 8.976 29.010 -0.569 1.00 64.75 100 HIS A N 1
ATOM 737 C CA . HIS A 1 100 ? 9.032 29.830 0.643 1.00 64.75 100 HIS A CA 1
ATOM 738 C C . HIS A 1 100 ? 9.083 28.959 1.922 1.00 64.75 100 HIS A C 1
ATOM 740 O O . HIS A 1 100 ? 8.165 28.167 2.155 1.00 64.75 100 HIS A O 1
ATOM 746 N N . PRO A 1 101 ? 10.098 29.108 2.802 1.00 66.44 101 PRO A N 1
ATOM 747 C CA . PRO A 1 101 ? 10.268 28.262 3.993 1.00 66.44 101 PRO A CA 1
ATOM 748 C C . PRO A 1 101 ? 9.058 28.242 4.937 1.00 66.44 101 PRO A C 1
ATOM 750 O O . PRO A 1 101 ? 8.711 27.196 5.470 1.00 66.44 101 PRO A O 1
ATOM 753 N N . GLN A 1 102 ? 8.378 29.380 5.100 1.00 61.69 102 GLN A N 1
ATOM 754 C CA . GLN A 1 102 ? 7.200 29.492 5.972 1.00 61.69 102 GLN A CA 1
ATOM 755 C C . GLN A 1 102 ? 5.981 28.731 5.429 1.00 61.69 102 GLN A C 1
ATOM 757 O O . GLN A 1 102 ? 5.182 28.225 6.207 1.00 61.69 102 GLN A O 1
ATOM 762 N N . VAL A 1 103 ? 5.845 28.613 4.103 1.00 66.25 103 VAL A N 1
ATOM 763 C CA . VAL A 1 103 ? 4.760 27.836 3.479 1.00 66.25 103 VAL A CA 1
ATOM 764 C C . VAL A 1 103 ? 5.013 26.343 3.665 1.00 66.25 103 VAL A C 1
ATOM 766 O O . VAL A 1 103 ? 4.088 25.604 3.978 1.00 66.25 103 VAL A O 1
ATOM 769 N N . ARG A 1 104 ? 6.272 25.901 3.553 1.00 63.09 104 ARG A N 1
ATOM 770 C CA . ARG A 1 104 ? 6.656 24.517 3.864 1.00 63.09 104 ARG A CA 1
ATOM 771 C C . ARG A 1 104 ? 6.387 24.165 5.321 1.00 63.09 104 ARG A C 1
ATOM 773 O O . ARG A 1 104 ? 5.754 23.151 5.571 1.00 63.09 104 ARG A O 1
ATOM 780 N N . GLN A 1 105 ? 6.800 25.028 6.248 1.00 67.44 105 GLN A N 1
ATOM 781 C CA . GLN A 1 105 ? 6.542 24.839 7.677 1.00 67.44 105 GLN A CA 1
ATOM 782 C C . GLN A 1 105 ? 5.042 24.780 7.980 1.00 67.44 105 GLN A C 1
ATOM 784 O O . GLN A 1 105 ? 4.607 23.874 8.675 1.00 67.44 105 GLN A O 1
ATOM 789 N N . ALA A 1 106 ? 4.233 25.673 7.401 1.00 63.28 106 ALA A N 1
ATOM 790 C CA . ALA A 1 106 ? 2.781 25.630 7.574 1.00 63.28 106 ALA A CA 1
ATOM 791 C C . ALA A 1 106 ? 2.157 24.340 7.007 1.00 63.28 106 ALA A C 1
ATOM 793 O O . ALA A 1 106 ? 1.267 23.768 7.627 1.00 63.28 106 ALA A O 1
ATOM 794 N N . ILE A 1 107 ? 2.633 23.851 5.857 1.00 64.62 107 ILE A N 1
ATOM 795 C CA . ILE A 1 107 ? 2.174 22.580 5.276 1.00 64.62 107 ILE A CA 1
ATOM 796 C C . ILE A 1 107 ? 2.599 21.388 6.146 1.00 64.62 107 ILE A C 1
ATOM 798 O O . ILE A 1 107 ? 1.785 20.503 6.387 1.00 64.62 107 ILE A O 1
ATOM 802 N N . GLU A 1 108 ? 3.840 21.357 6.635 1.00 70.19 108 GLU A N 1
ATOM 803 C CA . GLU A 1 108 ? 4.337 20.317 7.547 1.00 70.19 108 GLU A CA 1
ATOM 804 C C . GLU A 1 108 ? 3.560 20.306 8.869 1.00 70.19 108 GLU A C 1
ATOM 806 O O . GLU A 1 108 ? 3.187 19.238 9.350 1.00 70.19 108 GLU A O 1
ATOM 811 N N . GLU A 1 109 ? 3.253 21.480 9.427 1.00 72.69 109 GLU A N 1
ATOM 812 C CA . GLU A 1 109 ? 2.416 21.612 10.620 1.00 72.69 109 GLU A CA 1
ATOM 813 C C . GLU A 1 109 ? 0.988 21.109 10.380 1.00 72.69 109 GLU A C 1
ATOM 815 O O . GLU A 1 109 ? 0.455 20.368 11.206 1.00 72.69 109 GLU A O 1
ATOM 820 N N . GLU A 1 110 ? 0.358 21.475 9.261 1.00 67.38 110 GLU A N 1
ATOM 821 C CA . GLU A 1 110 ? -0.997 21.021 8.923 1.00 67.38 110 GLU A CA 1
ATOM 822 C C . GLU A 1 110 ? -1.050 19.512 8.640 1.00 67.38 110 GLU A C 1
ATOM 824 O O . GLU A 1 110 ? -1.962 18.826 9.108 1.00 67.38 110 GLU A O 1
ATOM 829 N N . LEU A 1 111 ? -0.043 18.960 7.957 1.00 68.88 111 LEU A N 1
ATOM 830 C CA . LEU A 1 111 ? 0.102 17.514 7.772 1.00 68.88 111 LEU A CA 1
ATOM 831 C C . LEU A 1 111 ? 0.308 16.799 9.113 1.00 68.88 111 LEU A C 1
ATOM 833 O O . LEU A 1 111 ? -0.362 15.804 9.383 1.00 68.88 111 LEU A O 1
ATOM 837 N N . GLY A 1 112 ? 1.159 17.342 9.987 1.00 74.94 112 GLY A N 1
ATOM 838 C CA . GLY A 1 112 ? 1.380 16.807 11.329 1.00 74.94 112 GLY A CA 1
ATOM 839 C C . GLY A 1 112 ? 0.108 16.817 12.179 1.00 74.94 112 GLY A C 1
ATOM 840 O O . GLY A 1 112 ? -0.216 15.818 12.823 1.00 74.94 112 GLY A O 1
ATOM 841 N N . ARG A 1 113 ? -0.675 17.903 12.137 1.00 76.00 113 ARG A N 1
ATOM 842 C CA . ARG A 1 113 ? -1.986 17.981 12.808 1.00 76.00 113 ARG A CA 1
ATOM 843 C C . ARG A 1 113 ? -2.965 16.951 12.255 1.00 76.00 113 ARG A C 1
ATOM 845 O O . ARG A 1 113 ? -3.671 16.314 13.038 1.00 76.00 113 ARG A O 1
ATOM 852 N N . ALA A 1 114 ? -3.000 16.766 10.937 1.00 71.06 114 ALA A N 1
ATOM 853 C CA . ALA A 1 114 ? -3.847 15.765 10.302 1.00 71.06 114 ALA A CA 1
ATOM 854 C C . ALA A 1 114 ? -3.459 14.342 10.733 1.00 71.06 114 ALA A C 1
ATOM 856 O O . ALA A 1 114 ? -4.336 13.561 11.100 1.00 71.06 114 ALA A O 1
ATOM 857 N N . ASP A 1 115 ? -2.168 14.012 10.769 1.00 75.06 115 ASP A N 1
ATOM 858 C CA . ASP A 1 115 ? -1.692 12.694 11.200 1.00 75.06 115 ASP A CA 1
ATOM 859 C C . ASP A 1 115 ? -1.985 12.427 12.679 1.00 75.06 115 ASP A C 1
ATOM 861 O O . ASP A 1 115 ? -2.485 11.353 13.028 1.00 75.06 115 ASP A O 1
ATOM 865 N N . VAL A 1 116 ? -1.774 13.420 13.549 1.00 80.31 116 VAL A N 1
ATOM 866 C CA . VAL A 1 116 ? -2.161 13.335 14.964 1.00 80.31 116 VAL A CA 1
ATOM 867 C C . VAL A 1 116 ? -3.670 13.116 15.097 1.00 80.31 116 VAL A C 1
ATOM 869 O O . VAL A 1 116 ? -4.091 12.249 15.862 1.00 80.31 116 VAL A O 1
ATOM 872 N N . ALA A 1 117 ? -4.497 13.823 14.322 1.00 76.19 117 ALA A N 1
ATOM 873 C CA . ALA A 1 117 ? -5.945 13.628 14.330 1.00 76.19 117 ALA A CA 1
ATOM 874 C C . ALA A 1 117 ? -6.346 12.219 13.855 1.00 76.19 117 ALA A C 1
ATOM 876 O O . ALA A 1 117 ? -7.208 11.588 14.469 1.00 76.19 117 ALA A O 1
ATOM 877 N N . LYS A 1 118 ? -5.690 11.679 12.816 1.00 77.69 118 LYS A N 1
ATOM 878 C CA . LYS A 1 118 ? -5.905 10.299 12.342 1.00 77.69 118 LYS A CA 1
ATOM 879 C C . LYS A 1 118 ? -5.541 9.269 13.420 1.00 77.69 118 LYS A C 1
ATOM 881 O O . LYS A 1 118 ? -6.303 8.329 13.654 1.00 77.69 118 LYS A O 1
ATOM 886 N N . GLN A 1 119 ? -4.411 9.449 14.104 1.00 84.44 119 GLN A N 1
ATOM 887 C CA . GLN A 1 119 ? -3.974 8.568 15.195 1.00 84.44 119 GLN A CA 1
ATOM 888 C C . GLN A 1 119 ? -4.908 8.644 16.406 1.00 84.44 119 GLN A C 1
ATOM 890 O O . GLN A 1 119 ? -5.276 7.613 16.976 1.00 84.44 119 GLN A O 1
ATOM 895 N N . GLN A 1 120 ? -5.332 9.851 16.781 1.00 82.44 120 GLN A N 1
ATOM 896 C CA . GLN A 1 120 ? -6.300 10.061 17.853 1.00 82.44 120 GLN A CA 1
ATOM 897 C C . GLN A 1 120 ? -7.643 9.421 17.514 1.00 82.44 120 GLN A C 1
ATOM 899 O O . GLN A 1 120 ? -8.212 8.752 18.370 1.00 82.44 120 GLN A O 1
ATOM 904 N N . TYR A 1 121 ? -8.116 9.554 16.273 1.00 82.00 121 TYR A N 1
ATOM 905 C CA . TYR A 1 121 ? -9.343 8.906 15.817 1.00 82.00 121 TYR A CA 1
ATOM 906 C C . TYR A 1 121 ? -9.244 7.379 15.911 1.00 82.00 121 TYR A C 1
ATOM 908 O O . TYR A 1 121 ? -10.108 6.748 16.514 1.00 82.00 121 TYR A O 1
ATOM 916 N N . ALA A 1 122 ? -8.163 6.783 15.398 1.00 81.38 122 ALA A N 1
ATOM 917 C CA . ALA A 1 122 ? -7.938 5.340 15.489 1.00 81.38 122 ALA A CA 1
ATOM 918 C C . ALA A 1 122 ? -7.875 4.848 16.949 1.00 81.38 122 ALA A C 1
ATOM 920 O O . ALA A 1 122 ? -8.454 3.815 17.290 1.00 81.38 122 ALA A O 1
ATOM 921 N N . THR A 1 123 ? -7.221 5.613 17.825 1.00 85.94 123 THR A N 1
ATOM 922 C CA . THR A 1 123 ? -7.133 5.307 19.259 1.00 85.94 123 THR A CA 1
ATOM 923 C C . THR A 1 123 ? -8.496 5.430 19.937 1.00 85.94 123 THR A C 1
ATOM 925 O O . THR A 1 123 ? -8.901 4.530 20.666 1.00 85.94 1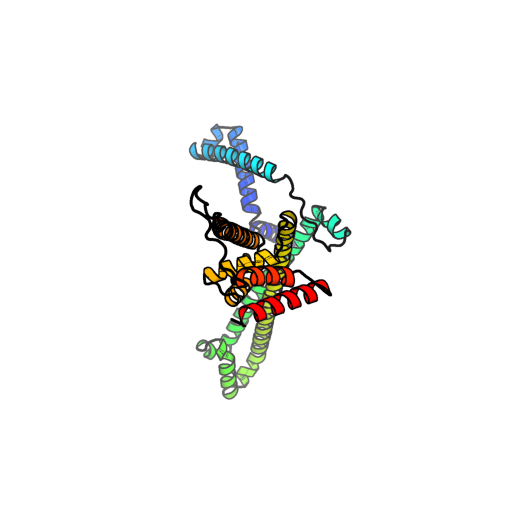23 THR A O 1
ATOM 928 N N . ALA A 1 124 ? -9.239 6.506 19.665 1.00 80.38 124 ALA A N 1
ATOM 929 C CA . ALA A 1 124 ? -10.577 6.728 20.201 1.00 80.38 124 ALA A CA 1
ATOM 930 C C . ALA A 1 124 ? -11.549 5.629 19.763 1.00 80.38 124 ALA A C 1
ATOM 932 O O . ALA A 1 124 ? -12.345 5.165 20.575 1.00 80.38 124 ALA A O 1
ATOM 933 N N . LEU A 1 125 ? -11.445 5.172 18.514 1.00 78.88 125 LEU A N 1
ATOM 934 C CA . LEU A 1 125 ? -12.243 4.074 17.985 1.00 78.88 125 LEU A CA 1
ATOM 935 C C . LEU A 1 125 ? -11.956 2.759 18.726 1.00 78.88 125 LEU A C 1
ATOM 937 O O . LEU A 1 125 ? -12.888 2.070 19.132 1.00 78.88 125 LEU A O 1
ATOM 941 N N . ASN A 1 126 ? -10.680 2.436 18.962 1.00 83.00 126 ASN A N 1
ATOM 942 C CA . ASN A 1 126 ? -10.291 1.238 19.710 1.00 83.00 126 ASN A CA 1
ATOM 943 C C . ASN A 1 126 ? -10.760 1.300 21.174 1.00 83.00 126 ASN A C 1
ATOM 945 O O . ASN A 1 126 ? -11.354 0.354 21.688 1.00 83.00 126 ASN A O 1
ATOM 949 N N . THR A 1 127 ? -10.567 2.443 21.832 1.00 84.06 127 THR A N 1
ATOM 950 C CA . THR A 1 127 ? -11.041 2.671 23.203 1.00 84.06 127 THR A CA 1
ATOM 951 C C . THR A 1 127 ? -12.563 2.556 23.287 1.00 84.06 127 THR A C 1
ATOM 953 O O . THR A 1 127 ? -13.084 1.869 24.164 1.00 84.06 127 THR A O 1
ATOM 956 N N . ALA A 1 128 ? -13.295 3.166 22.349 1.00 78.00 128 ALA A N 1
ATOM 957 C CA . ALA A 1 128 ? -14.746 3.032 22.268 1.00 78.00 128 ALA A CA 1
ATOM 958 C C . ALA A 1 128 ? -15.172 1.569 22.076 1.00 78.00 128 ALA A C 1
ATOM 960 O O . ALA A 1 128 ? -16.185 1.160 22.639 1.00 78.00 128 ALA A O 1
ATOM 961 N N . HIS A 1 129 ? -14.386 0.770 21.349 1.00 79.56 129 HIS A N 1
ATOM 962 C CA . HIS A 1 129 ? -14.677 -0.643 21.110 1.00 79.56 129 HIS A CA 1
ATOM 963 C C . HIS A 1 129 ? -14.549 -1.454 22.393 1.00 79.56 129 HIS A C 1
ATOM 965 O O . HIS A 1 129 ? -15.465 -2.193 22.744 1.00 79.56 129 HIS A O 1
ATOM 971 N N . GLN A 1 130 ? -13.474 -1.235 23.150 1.00 83.69 130 GLN A N 1
ATOM 972 C CA . GLN A 1 130 ? -13.263 -1.873 24.450 1.00 83.69 130 GLN A CA 1
ATOM 973 C C . GLN A 1 130 ? -14.365 -1.509 25.451 1.00 83.69 130 GLN A C 1
ATOM 975 O O . GLN A 1 130 ? -14.911 -2.390 26.113 1.00 83.69 130 GLN A O 1
ATOM 980 N N . TYR A 1 131 ? -14.752 -0.230 25.529 1.00 81.38 131 TYR A N 1
ATOM 981 C CA . TYR A 1 131 ? -15.860 0.196 26.389 1.00 81.38 131 TYR A CA 1
ATOM 982 C C . TYR A 1 131 ? -17.197 -0.414 25.963 1.00 81.38 131 TYR A C 1
ATOM 984 O O . TYR A 1 131 ? -17.981 -0.828 26.817 1.00 81.38 131 TYR A O 1
ATOM 992 N N . ALA A 1 132 ? -17.467 -0.479 24.659 1.00 79.69 132 ALA A N 1
ATOM 993 C CA . ALA A 1 132 ? -18.706 -1.045 24.146 1.00 79.69 132 ALA A CA 1
ATOM 994 C C . ALA A 1 132 ? -18.783 -2.560 24.405 1.00 79.69 132 ALA A C 1
ATOM 996 O O . ALA A 1 132 ? -19.826 -3.040 24.841 1.00 79.69 132 ALA A O 1
ATOM 997 N N . GLN A 1 133 ? -17.674 -3.289 24.237 1.00 81.12 133 GLN A N 1
ATOM 998 C CA . GLN A 1 133 ? -17.568 -4.708 24.591 1.00 81.12 133 GLN A CA 1
ATOM 999 C C . GLN A 1 133 ? -17.745 -4.942 26.095 1.00 81.12 133 GLN A C 1
ATOM 1001 O O . GLN A 1 133 ? -18.540 -5.790 26.490 1.00 81.12 133 GLN A O 1
ATOM 1006 N N . ALA A 1 134 ? -17.068 -4.164 26.945 1.00 84.06 134 ALA A N 1
ATOM 1007 C CA . ALA A 1 134 ? -17.205 -4.276 28.397 1.00 84.06 134 ALA A CA 1
ATOM 1008 C C . ALA A 1 134 ? -18.642 -3.984 28.863 1.00 84.06 134 ALA A C 1
ATOM 1010 O O . ALA A 1 134 ? -19.185 -4.713 29.689 1.00 84.06 134 ALA A O 1
ATOM 1011 N N . SER A 1 135 ? -19.291 -2.968 28.283 1.00 83.88 135 SER A N 1
ATOM 1012 C CA . SER A 1 135 ? -20.703 -2.662 28.547 1.00 83.88 135 SER A CA 1
ATOM 1013 C C . SER A 1 135 ? -21.639 -3.781 28.092 1.00 83.88 135 SER A C 1
ATOM 1015 O O . SER A 1 135 ? -22.693 -3.969 28.695 1.00 83.88 135 SER A O 1
ATOM 1017 N N . LEU A 1 136 ? -21.285 -4.503 27.027 1.00 82.06 136 LEU A N 1
ATOM 1018 C CA . LEU A 1 136 ? -22.063 -5.637 26.545 1.00 82.06 136 LEU A CA 1
ATOM 1019 C C . LEU A 1 136 ? -21.931 -6.838 27.488 1.00 82.06 136 LEU A C 1
ATOM 1021 O O . LEU A 1 136 ? -22.940 -7.445 27.833 1.00 82.06 136 LEU A O 1
ATOM 1025 N N . LEU A 1 137 ? -20.714 -7.131 27.952 1.00 85.75 137 LEU A N 1
ATOM 1026 C CA . LEU A 1 137 ? -20.434 -8.201 28.915 1.00 85.75 137 LEU A CA 1
ATOM 1027 C C . LEU A 1 137 ? -21.088 -7.951 30.279 1.00 85.75 137 LEU A C 1
ATOM 1029 O O . LEU A 1 137 ? -21.545 -8.894 30.914 1.00 85.75 137 LEU A O 1
ATOM 1033 N N . ASP A 1 138 ? -21.204 -6.692 30.704 1.00 86.19 138 ASP A N 1
ATOM 1034 C CA . ASP A 1 138 ? -21.930 -6.329 31.927 1.00 86.19 138 ASP A CA 1
ATOM 1035 C C . ASP A 1 138 ? -23.435 -6.658 31.829 1.00 86.19 138 ASP A C 1
ATOM 1037 O O . ASP A 1 138 ? -24.071 -7.060 32.801 1.00 86.19 138 ASP A O 1
ATOM 1041 N N . HIS A 1 139 ? -24.026 -6.532 30.635 1.00 82.69 139 HIS A N 1
ATOM 1042 C CA . HIS A 1 139 ? -25.441 -6.851 30.395 1.00 82.69 139 HIS A CA 1
ATOM 1043 C C . HIS A 1 139 ? -25.676 -8.325 30.026 1.00 82.69 139 HIS A C 1
ATOM 1045 O O . HIS A 1 139 ? -26.768 -8.865 30.246 1.00 82.69 139 HIS A O 1
ATOM 1051 N N . PHE A 1 140 ? -24.656 -8.980 29.471 1.00 85.81 140 PHE A N 1
ATOM 1052 C CA . PHE A 1 140 ? -24.680 -10.370 29.032 1.00 85.81 140 PHE A CA 1
ATOM 1053 C C . PHE A 1 140 ? -23.372 -11.077 29.416 1.00 85.81 140 PHE A C 1
ATOM 1055 O O . PHE A 1 140 ? -22.536 -11.344 28.550 1.00 85.81 140 PHE A O 1
ATOM 1062 N N . PRO A 1 141 ? -23.195 -11.437 30.697 1.00 86.06 141 PRO A N 1
ATOM 1063 C CA . PRO A 1 141 ? -21.989 -12.135 31.144 1.00 86.06 141 PRO A CA 1
ATOM 1064 C C . PRO A 1 141 ? -21.824 -13.499 30.459 1.00 86.06 141 PRO A C 1
ATOM 1066 O O . PRO A 1 141 ? -20.709 -13.964 30.269 1.00 86.06 141 PRO A O 1
ATOM 1069 N N . GLU A 1 142 ? -22.931 -14.096 30.011 1.00 85.00 142 GLU A N 1
ATOM 1070 C CA . GLU A 1 142 ? -22.978 -15.350 29.251 1.00 85.00 142 GLU A CA 1
ATOM 1071 C C . GLU A 1 142 ? -22.222 -15.269 27.913 1.00 85.00 142 GLU A C 1
ATOM 1073 O O . GLU A 1 142 ? -21.799 -16.292 27.391 1.00 85.00 142 GLU A O 1
ATOM 1078 N N . LEU A 1 143 ? -22.018 -14.064 27.361 1.00 82.88 143 LEU A N 1
ATOM 1079 C CA . LEU A 1 143 ? -21.245 -13.865 26.130 1.00 82.88 143 LEU A CA 1
ATOM 1080 C C . LEU A 1 143 ? -19.732 -13.970 26.350 1.00 82.88 143 LEU A C 1
ATOM 1082 O O . LEU A 1 143 ? -19.001 -14.128 25.376 1.00 82.88 143 LEU A O 1
ATOM 1086 N N . ALA A 1 144 ? -19.250 -13.912 27.597 1.00 83.25 144 ALA A N 1
ATOM 1087 C CA . ALA A 1 144 ? -17.822 -14.011 27.900 1.00 83.25 144 ALA A CA 1
ATOM 1088 C C . ALA A 1 144 ? -17.212 -15.351 27.451 1.00 83.25 144 ALA A C 1
ATOM 1090 O O . ALA A 1 144 ? -16.037 -15.396 27.091 1.00 83.25 144 ALA A O 1
ATOM 1091 N N . ASP A 1 145 ? -18.020 -16.414 27.436 1.00 83.50 145 ASP A N 1
ATOM 1092 C CA . ASP A 1 145 ? -17.600 -17.760 27.034 1.00 83.50 145 ASP A CA 1
ATOM 1093 C C . ASP A 1 145 ? -17.623 -17.968 25.508 1.00 83.50 145 ASP A C 1
ATOM 1095 O O . ASP A 1 145 ? -17.123 -18.978 25.008 1.00 83.50 145 ASP A O 1
ATOM 1099 N N . PHE A 1 146 ? -18.174 -17.013 24.749 1.00 80.25 146 PHE A N 1
ATOM 1100 C CA . PHE A 1 146 ? -18.266 -17.082 23.293 1.00 80.25 146 PHE A CA 1
ATOM 1101 C C . PHE A 1 146 ? -17.228 -16.173 22.614 1.00 80.25 146 PHE A C 1
ATOM 1103 O O . PHE A 1 146 ? -16.954 -15.070 23.096 1.00 80.25 146 PHE A O 1
ATOM 1110 N N . PRO A 1 147 ? -16.681 -16.570 21.449 1.00 79.00 147 PRO A N 1
ATOM 1111 C CA . PRO A 1 147 ? -15.912 -15.668 20.597 1.00 79.00 147 PRO A CA 1
ATOM 1112 C C . PRO A 1 147 ? -16.749 -14.451 20.181 1.00 79.00 147 PRO A C 1
ATOM 1114 O O . PRO A 1 147 ? -17.937 -14.598 19.895 1.00 79.00 147 PRO A O 1
ATOM 1117 N N . VAL A 1 148 ? -16.123 -13.273 20.070 1.00 73.06 148 VAL A N 1
ATOM 1118 C CA . VAL A 1 148 ? -16.799 -12.004 19.714 1.00 73.06 148 VAL A CA 1
ATOM 1119 C C . VAL A 1 148 ? -17.597 -12.113 18.409 1.00 73.06 148 VAL A C 1
ATOM 1121 O O . VAL A 1 148 ? -18.700 -11.579 18.312 1.00 73.06 148 VAL A O 1
ATOM 1124 N N . ASP A 1 149 ? -17.098 -12.878 17.437 1.00 80.44 149 ASP A N 1
ATOM 1125 C CA . ASP A 1 149 ? -17.778 -13.114 16.157 1.00 80.44 149 ASP A CA 1
ATOM 1126 C C . ASP A 1 149 ? -19.116 -13.866 16.305 1.00 80.44 149 ASP A C 1
ATOM 1128 O O . ASP A 1 149 ? -19.994 -13.752 15.452 1.00 80.44 149 ASP A O 1
ATOM 1132 N N . GLN A 1 150 ? -19.297 -14.616 17.397 1.00 81.88 150 GLN A N 1
ATOM 1133 C CA . GLN A 1 150 ? -20.506 -15.396 17.691 1.00 81.88 150 GLN A CA 1
ATOM 1134 C C . GLN A 1 150 ? -21.464 -14.675 18.647 1.00 81.88 150 GLN A C 1
ATOM 1136 O O . GLN A 1 150 ? -22.556 -15.171 18.927 1.00 81.88 150 GLN A O 1
ATOM 1141 N N . TRP A 1 151 ? -21.105 -13.486 19.139 1.00 78.88 151 TRP A N 1
ATOM 1142 C CA . TRP A 1 151 ? -21.942 -12.751 20.088 1.00 78.88 151 TRP A CA 1
ATOM 1143 C C . TRP A 1 151 ? -23.303 -12.376 19.505 1.00 78.88 151 TRP A C 1
ATOM 1145 O O . TRP A 1 151 ? -24.296 -12.391 20.228 1.00 78.88 151 TRP A O 1
ATOM 1155 N N . ALA A 1 152 ? -23.380 -12.101 18.200 1.00 80.88 152 ALA A N 1
ATOM 1156 C CA . ALA A 1 152 ? -24.645 -11.819 17.524 1.00 80.88 152 ALA A CA 1
ATOM 1157 C C . ALA A 1 152 ? -25.627 -13.002 17.614 1.00 80.88 152 ALA A C 1
ATOM 1159 O O . ALA A 1 152 ? -26.814 -12.811 17.882 1.00 80.88 152 ALA A O 1
ATOM 1160 N N . GLU A 1 153 ? -25.124 -14.225 17.446 1.00 82.94 153 GLU A N 1
ATOM 1161 C CA . GLU A 1 153 ? -25.920 -15.447 17.556 1.00 82.94 153 GLU A CA 1
ATOM 1162 C C . GLU A 1 153 ? -26.302 -15.728 19.016 1.00 82.94 153 GLU A C 1
ATOM 1164 O O . GLU A 1 153 ? -27.467 -16.006 19.309 1.00 82.94 153 GLU A O 1
ATOM 1169 N N . GLY A 1 154 ? -25.370 -15.521 19.955 1.00 83.19 154 GLY A N 1
ATOM 1170 C CA . GLY A 1 154 ? -25.643 -15.600 21.394 1.00 83.19 154 GLY A CA 1
ATOM 1171 C C . GLY A 1 154 ? -26.737 -14.627 21.853 1.00 83.19 154 GLY A C 1
ATOM 1172 O O . GLY A 1 154 ? -27.640 -15.007 22.599 1.00 83.19 154 GLY A O 1
ATOM 1173 N N . ILE A 1 155 ? -26.728 -13.390 21.348 1.00 83.88 155 ILE A N 1
ATOM 1174 C CA . ILE A 1 155 ? -27.762 -12.383 21.636 1.00 83.88 155 ILE A CA 1
ATOM 1175 C C . ILE A 1 155 ? -29.113 -12.771 21.021 1.00 83.88 155 ILE A C 1
ATOM 1177 O O . ILE A 1 155 ? -30.152 -12.542 21.640 1.00 83.88 155 ILE A O 1
ATOM 1181 N N . ALA A 1 156 ? -29.128 -13.383 19.834 1.00 85.56 156 ALA A N 1
ATOM 1182 C CA . ALA A 1 156 ? -30.362 -13.857 19.208 1.00 85.56 156 ALA A CA 1
ATOM 1183 C C . ALA A 1 156 ? -31.022 -14.989 20.015 1.00 85.56 156 ALA A C 1
ATOM 1185 O O . ALA A 1 156 ? -32.246 -15.008 20.157 1.00 85.56 156 ALA A O 1
ATOM 1186 N N . ILE A 1 157 ? -30.221 -15.891 20.593 1.00 87.00 157 ILE A N 1
ATOM 1187 C CA . ILE A 1 157 ? -30.694 -16.930 21.520 1.00 87.00 157 ILE A CA 1
ATOM 1188 C C . ILE A 1 157 ? -31.226 -16.282 22.807 1.00 87.00 157 ILE A C 1
ATOM 1190 O O . ILE A 1 157 ? -32.327 -16.597 23.259 1.00 87.00 157 ILE A O 1
ATOM 1194 N N . LEU A 1 158 ? -30.494 -15.307 23.351 1.00 85.06 158 LEU A N 1
ATOM 1195 C CA . LEU A 1 158 ? -30.894 -14.538 24.532 1.00 85.06 158 LEU A CA 1
ATOM 1196 C C . LEU A 1 158 ? -32.182 -13.737 24.337 1.00 85.06 158 LEU A C 1
ATOM 1198 O O . LEU A 1 158 ? -32.958 -13.585 25.272 1.00 85.06 158 LEU A O 1
ATOM 1202 N N . HIS A 1 159 ? -32.453 -13.255 23.127 1.00 87.69 159 HIS A N 1
ATOM 1203 C CA . HIS A 1 159 ? -33.708 -12.578 22.814 1.00 87.69 159 HIS A CA 1
ATOM 1204 C C . HIS A 1 159 ? -34.918 -13.523 22.896 1.00 87.69 159 HIS A C 1
ATOM 1206 O O . HIS A 1 159 ? -36.017 -13.078 23.222 1.00 87.69 159 HIS A O 1
ATOM 1212 N N . GLN A 1 160 ? -34.730 -14.822 22.627 1.00 89.31 160 GLN A N 1
ATOM 1213 C CA . GLN A 1 160 ? -35.796 -15.822 22.747 1.00 89.31 160 GLN A CA 1
ATOM 1214 C C . GLN A 1 160 ? -36.080 -16.195 24.206 1.00 89.31 160 GLN A C 1
ATOM 1216 O O . GLN A 1 160 ? -37.229 -16.478 24.543 1.00 89.31 160 GLN A O 1
ATOM 1221 N N . SER A 1 161 ? -35.057 -16.191 25.067 1.00 89.44 161 SER A N 1
ATOM 1222 C CA . SER A 1 161 ? -35.195 -16.541 26.485 1.00 89.44 161 SER A CA 1
ATOM 1223 C C . SER A 1 161 ? -35.538 -15.344 27.383 1.00 89.44 161 SER A C 1
ATOM 1225 O O . SER A 1 161 ? -36.343 -15.492 28.300 1.00 89.44 161 SER A O 1
ATOM 1227 N N . ASP A 1 162 ? -34.974 -14.161 27.120 1.00 87.94 162 ASP A N 1
ATOM 1228 C CA . ASP A 1 162 ? -35.144 -12.940 27.919 1.00 87.94 162 ASP A CA 1
ATOM 1229 C C . ASP A 1 162 ? -35.167 -11.663 27.042 1.00 87.94 162 ASP A C 1
ATOM 1231 O O . ASP A 1 162 ? -34.188 -10.906 26.949 1.00 87.94 162 ASP A O 1
ATOM 1235 N N . PRO A 1 163 ? -36.314 -11.366 26.402 1.00 87.62 163 PRO A N 1
ATOM 1236 C CA . PRO A 1 163 ? -36.442 -10.218 25.507 1.00 87.62 163 PRO A CA 1
ATOM 1237 C C . PRO A 1 163 ? -36.334 -8.867 26.232 1.00 87.62 163 PRO A C 1
ATOM 1239 O O . PRO A 1 163 ? -35.870 -7.890 25.642 1.00 87.62 163 PRO A O 1
ATOM 1242 N N . GLN A 1 164 ? -36.714 -8.773 27.513 1.00 88.56 164 GLN A N 1
ATOM 1243 C CA . GLN A 1 164 ? -36.619 -7.512 28.263 1.00 88.56 164 GLN A CA 1
ATOM 1244 C C . GLN A 1 164 ? -35.168 -7.118 28.546 1.00 88.56 164 GLN A C 1
ATOM 1246 O O . GLN A 1 164 ? -34.826 -5.931 28.524 1.00 88.56 164 GLN A O 1
ATOM 1251 N N . ARG A 1 165 ? -34.286 -8.090 28.799 1.00 84.44 165 ARG A N 1
ATOM 1252 C CA . ARG A 1 165 ? -32.854 -7.817 28.962 1.00 84.44 165 ARG A CA 1
ATOM 1253 C C . ARG A 1 165 ? -32.218 -7.339 27.663 1.00 84.44 165 ARG A C 1
ATOM 1255 O O . ARG A 1 165 ? -31.482 -6.353 27.687 1.00 84.44 165 ARG A O 1
ATOM 1262 N N . VAL A 1 166 ? -32.593 -7.936 26.532 1.00 86.12 166 VAL A N 1
ATOM 1263 C CA . VAL A 1 166 ? -32.148 -7.472 25.211 1.00 86.12 166 VAL A CA 1
ATOM 1264 C C . VAL A 1 166 ? -32.636 -6.054 24.914 1.00 86.12 166 VAL A C 1
ATOM 1266 O O . VAL A 1 166 ? -31.842 -5.223 24.479 1.00 86.12 166 VAL A O 1
ATOM 1269 N N . GLN A 1 167 ? -33.885 -5.714 25.243 1.00 87.12 167 GLN A N 1
ATOM 1270 C CA . GLN A 1 167 ? -34.392 -4.347 25.064 1.00 87.12 167 GLN A CA 1
ATOM 1271 C C . GLN A 1 167 ? -33.621 -3.298 25.876 1.00 87.12 167 GLN A C 1
ATOM 1273 O O . GLN A 1 167 ? -33.368 -2.206 25.369 1.00 87.12 167 GLN A O 1
ATOM 1278 N N . ARG A 1 168 ? -33.187 -3.622 27.102 1.00 84.19 168 ARG A N 1
ATOM 1279 C CA . ARG A 1 168 ? -32.342 -2.720 27.908 1.00 84.19 168 ARG A CA 1
ATOM 1280 C C . ARG A 1 168 ? -30.960 -2.510 27.286 1.00 84.19 168 ARG A C 1
ATOM 1282 O O . ARG A 1 168 ? -30.410 -1.416 27.378 1.00 84.19 168 ARG A O 1
ATOM 1289 N N . ALA A 1 169 ? -30.432 -3.525 26.607 1.00 81.50 169 ALA A N 1
ATOM 1290 C CA . ALA A 1 169 ? -29.126 -3.477 25.961 1.00 81.50 169 ALA A CA 1
ATOM 1291 C C . ALA A 1 169 ? -29.150 -2.978 24.504 1.00 81.50 169 ALA A C 1
ATOM 1293 O O . ALA A 1 169 ? -28.086 -2.738 23.935 1.00 81.50 169 ALA A O 1
ATOM 1294 N N . MET A 1 170 ? -30.323 -2.763 23.896 1.00 83.25 170 MET A N 1
ATOM 1295 C CA . MET A 1 170 ? -30.455 -2.328 22.495 1.00 83.25 170 MET A CA 1
ATOM 1296 C C . MET A 1 170 ? -29.631 -1.080 22.157 1.00 83.25 170 MET A C 1
ATOM 1298 O O . MET A 1 170 ? -29.016 -1.015 21.095 1.00 83.25 170 MET A O 1
ATOM 1302 N N . GLY A 1 171 ? -29.562 -0.104 23.066 1.00 82.56 171 GLY A N 1
ATOM 1303 C CA . GLY A 1 171 ? -28.744 1.093 22.857 1.00 82.56 171 GLY A CA 1
ATOM 1304 C C . GLY A 1 171 ? -27.237 0.810 22.848 1.00 82.56 171 GLY A C 1
ATOM 1305 O O . GLY A 1 171 ? -26.493 1.495 22.151 1.00 82.56 171 GLY A O 1
ATOM 1306 N N . VAL A 1 172 ? -26.773 -0.197 23.597 1.00 82.00 172 VAL A N 1
ATOM 1307 C CA . VAL A 1 172 ? -25.374 -0.662 23.557 1.00 82.00 172 VAL A CA 1
ATOM 1308 C C . VAL A 1 172 ? -25.116 -1.385 22.236 1.00 82.00 172 VAL A C 1
ATOM 1310 O O . VAL A 1 172 ? -24.133 -1.078 21.569 1.00 82.00 172 VAL A O 1
ATOM 1313 N N . LEU A 1 173 ? -26.036 -2.260 21.814 1.00 80.31 173 LEU A N 1
ATOM 1314 C CA . LEU A 1 173 ? -25.945 -3.004 20.552 1.00 80.31 173 LEU A CA 1
ATOM 1315 C C . LEU A 1 173 ? -25.837 -2.078 19.336 1.00 80.31 173 LEU A C 1
ATOM 1317 O O . LEU A 1 173 ? -24.946 -2.250 18.511 1.00 80.31 173 LEU A O 1
ATOM 1321 N N . GLN A 1 174 ? -26.681 -1.046 19.261 1.00 84.69 174 GLN A N 1
ATOM 1322 C CA . GLN A 1 174 ? -26.622 -0.049 18.186 1.00 84.69 174 GLN A CA 1
ATOM 1323 C C . GLN A 1 174 ? -25.287 0.710 18.157 1.00 84.69 174 GLN A C 1
ATOM 1325 O O . GLN A 1 174 ? -24.773 1.017 17.083 1.00 84.69 174 GLN A O 1
ATOM 1330 N N . ARG A 1 175 ? -24.700 1.005 19.326 1.00 80.31 175 ARG A N 1
ATOM 1331 C CA . ARG A 1 175 ? -23.380 1.651 19.402 1.00 80.31 175 ARG A CA 1
ATOM 1332 C C . ARG A 1 175 ? -22.258 0.725 18.941 1.00 80.31 175 ARG A C 1
ATOM 1334 O O . ARG A 1 175 ? -21.362 1.197 18.249 1.00 80.31 175 ARG A O 1
ATOM 1341 N N . VAL A 1 176 ? -22.307 -0.558 19.304 1.00 80.31 176 VAL A N 1
ATOM 1342 C CA . VAL A 1 176 ? -21.334 -1.565 18.844 1.00 80.31 176 VAL A CA 1
ATOM 1343 C C . VAL A 1 176 ? -21.387 -1.699 17.321 1.00 80.31 176 VAL A C 1
ATOM 1345 O O . VAL A 1 176 ? -20.341 -1.615 16.683 1.00 80.31 176 VAL A O 1
ATOM 1348 N N . ASP A 1 177 ? -22.583 -1.822 16.737 1.00 81.75 177 ASP A N 1
ATOM 1349 C CA . ASP A 1 177 ? -22.767 -1.928 15.282 1.00 81.75 177 ASP A CA 1
ATOM 1350 C C . ASP A 1 177 ? -22.247 -0.681 14.545 1.00 81.75 177 ASP A C 1
ATOM 1352 O O . ASP A 1 177 ? -21.438 -0.785 13.622 1.00 81.75 177 ASP A O 1
ATOM 1356 N N . HIS A 1 178 ? -22.610 0.521 15.012 1.00 82.81 178 HIS A N 1
ATOM 1357 C CA . HIS A 1 178 ? -22.102 1.763 14.424 1.00 82.81 178 HIS A CA 1
ATOM 1358 C C . HIS A 1 178 ? -20.572 1.849 14.482 1.00 82.81 178 HIS A C 1
ATOM 1360 O O . HIS A 1 178 ? -19.925 2.263 13.519 1.00 82.81 178 HIS A O 1
ATOM 1366 N N . LEU A 1 179 ? -19.978 1.428 15.600 1.00 81.00 179 LEU A N 1
ATOM 1367 C CA . LEU A 1 179 ? -18.534 1.440 15.772 1.00 81.00 179 LEU A CA 1
ATOM 1368 C C . LEU A 1 179 ? -17.834 0.413 14.872 1.00 81.00 179 LEU A C 1
ATOM 1370 O O . LEU A 1 179 ? -16.792 0.720 14.293 1.00 81.00 179 LEU A O 1
ATOM 1374 N N . GLN A 1 180 ? -18.416 -0.777 14.711 1.00 81.62 180 GLN A N 1
ATOM 1375 C CA . GLN A 1 180 ? -17.913 -1.806 13.803 1.00 81.62 180 GLN A CA 1
ATOM 1376 C C . GLN A 1 180 ? -17.940 -1.317 12.349 1.00 81.62 180 GLN A C 1
ATOM 1378 O O . GLN A 1 180 ? -16.951 -1.456 11.626 1.00 81.62 180 GLN A O 1
ATOM 1383 N N . GLN A 1 181 ? -19.030 -0.670 11.930 1.00 87.06 181 GLN A N 1
ATOM 1384 C CA . GLN A 1 181 ? -19.136 -0.061 10.602 1.00 87.06 181 GLN A CA 1
ATOM 1385 C C . GLN A 1 181 ? -18.114 1.067 10.412 1.00 87.06 181 GLN A C 1
ATOM 1387 O O . GLN A 1 181 ? -17.429 1.107 9.387 1.00 87.06 181 GLN A O 1
ATOM 1392 N N . ALA A 1 182 ? -17.954 1.949 11.403 1.00 84.38 182 ALA A N 1
ATOM 1393 C CA . ALA A 1 182 ? -16.958 3.019 11.372 1.00 84.38 182 ALA A CA 1
ATOM 1394 C C . ALA A 1 182 ? -15.523 2.468 11.276 1.00 84.38 182 ALA A C 1
ATOM 1396 O O . ALA A 1 182 ? -14.692 3.021 10.553 1.00 84.38 182 ALA A O 1
ATOM 1397 N N . GLN A 1 183 ? -15.235 1.347 11.943 1.00 83.69 183 GLN A N 1
ATOM 1398 C CA . GLN A 1 183 ? -13.948 0.659 11.858 1.00 83.69 183 GLN A CA 1
ATOM 1399 C C . GLN A 1 183 ? -13.697 0.044 10.486 1.00 83.69 183 GLN A C 1
ATOM 1401 O O . GLN A 1 183 ? -12.618 0.244 9.925 1.00 83.69 183 GLN A O 1
ATOM 1406 N N . ALA A 1 184 ? -14.684 -0.649 9.919 1.00 86.94 184 ALA A N 1
ATOM 1407 C CA . ALA A 1 184 ? -14.577 -1.211 8.577 1.00 86.94 184 ALA A CA 1
ATOM 1408 C C . ALA A 1 184 ? -14.350 -0.106 7.531 1.00 86.94 184 ALA A C 1
ATOM 1410 O O . ALA A 1 184 ? -13.438 -0.196 6.707 1.00 86.94 184 ALA A O 1
ATOM 1411 N N . GLN A 1 185 ? -15.117 0.986 7.603 1.00 89.75 185 GLN A N 1
ATOM 1412 C CA . GLN A 1 185 ? -14.949 2.142 6.718 1.00 89.75 185 GLN A CA 1
ATOM 1413 C C . GLN A 1 185 ? -13.565 2.782 6.864 1.00 89.75 185 GLN A C 1
ATOM 1415 O O . GLN A 1 185 ? -12.916 3.074 5.858 1.00 89.75 185 GLN A O 1
ATOM 1420 N N . TRP A 1 186 ? -13.079 2.949 8.097 1.00 85.19 186 TRP A N 1
ATOM 1421 C CA . TRP A 1 186 ? -11.740 3.471 8.361 1.00 85.19 186 TRP A CA 1
ATOM 1422 C C . TRP A 1 186 ? -10.644 2.586 7.756 1.00 85.19 186 TRP A C 1
ATOM 1424 O O . TRP A 1 186 ? -9.742 3.096 7.094 1.00 85.19 186 TRP A O 1
ATOM 1434 N N . GLN A 1 187 ? -10.740 1.263 7.910 1.00 87.88 187 GLN A N 1
ATOM 1435 C CA . GLN A 1 187 ? -9.794 0.319 7.308 1.00 87.88 187 GLN A CA 1
ATOM 1436 C C . GLN A 1 187 ? -9.824 0.372 5.776 1.00 87.88 187 GLN A C 1
ATOM 1438 O O . GLN A 1 187 ? -8.769 0.414 5.140 1.00 87.88 187 GLN A O 1
ATOM 1443 N N . HIS A 1 188 ? -11.013 0.427 5.168 1.00 90.19 188 HIS A N 1
ATOM 1444 C CA . HIS A 1 188 ? -11.149 0.575 3.719 1.00 90.19 188 HIS A CA 1
ATOM 1445 C C . HIS A 1 188 ? -10.549 1.888 3.213 1.00 90.19 188 HIS A C 1
ATOM 1447 O O . HIS A 1 188 ? -9.855 1.886 2.193 1.00 90.19 188 HIS A O 1
ATOM 1453 N N . HIS A 1 189 ? -10.776 2.989 3.932 1.00 89.12 189 HIS A N 1
ATOM 1454 C CA . HIS A 1 189 ? -10.202 4.290 3.612 1.00 89.12 189 HIS A CA 1
ATOM 1455 C C . HIS A 1 189 ? -8.671 4.265 3.707 1.00 89.12 189 HIS A C 1
ATOM 1457 O O . HIS A 1 189 ? -7.995 4.647 2.754 1.00 89.12 189 HIS A O 1
ATOM 1463 N N . GLN A 1 190 ? -8.117 3.715 4.790 1.00 86.50 190 GLN A N 1
ATOM 1464 C CA . GLN A 1 190 ? -6.671 3.543 4.962 1.00 86.50 190 GLN A CA 1
ATOM 1465 C C . GLN A 1 190 ? -6.051 2.689 3.848 1.00 86.50 190 GLN A C 1
ATOM 1467 O O . GLN A 1 190 ? -5.035 3.070 3.266 1.00 86.50 190 GLN A O 1
ATOM 1472 N N . ALA A 1 191 ? -6.681 1.566 3.494 1.00 88.25 191 ALA A N 1
ATOM 1473 C CA . ALA A 1 191 ? -6.213 0.711 2.407 1.00 88.25 191 ALA A CA 1
ATOM 1474 C C . ALA A 1 191 ? -6.282 1.419 1.042 1.00 88.25 191 ALA A C 1
ATOM 1476 O O . ALA A 1 191 ? -5.400 1.237 0.204 1.00 88.25 191 ALA A O 1
ATOM 1477 N N . ALA A 1 192 ? -7.311 2.237 0.802 1.00 90.62 192 ALA A N 1
ATOM 1478 C CA . ALA A 1 192 ? -7.421 3.036 -0.414 1.00 90.62 192 ALA A CA 1
ATOM 1479 C C . ALA A 1 192 ? -6.329 4.116 -0.492 1.00 90.62 192 ALA A C 1
ATOM 1481 O O . ALA A 1 192 ? -5.659 4.203 -1.520 1.00 90.62 192 ALA A O 1
ATOM 1482 N N . GLU A 1 193 ? -6.087 4.866 0.590 1.00 89.81 193 GLU A N 1
ATOM 1483 C CA . GLU A 1 193 ? -5.000 5.855 0.660 1.00 89.81 193 GLU A CA 1
ATOM 1484 C C . GLU A 1 193 ? -3.631 5.197 0.429 1.00 89.81 193 GLU A C 1
ATOM 1486 O O . GLU A 1 193 ? -2.802 5.710 -0.321 1.00 89.81 193 GLU A O 1
ATOM 1491 N N . GLN A 1 194 ? -3.375 4.037 1.045 1.00 86.81 194 GLN A N 1
ATOM 1492 C CA . GLN A 1 194 ? -2.129 3.292 0.840 1.00 86.81 194 GLN A CA 1
ATOM 1493 C C . GLN A 1 194 ? -1.966 2.835 -0.612 1.00 86.81 194 GLN A C 1
ATOM 1495 O O . GLN A 1 194 ? -0.900 3.043 -1.188 1.00 86.81 194 GLN A O 1
ATOM 1500 N N . ARG A 1 195 ? -3.019 2.280 -1.231 1.00 88.00 195 ARG A N 1
ATOM 1501 C CA . ARG A 1 195 ? -2.990 1.893 -2.651 1.00 88.00 195 ARG A CA 1
ATOM 1502 C C . ARG A 1 195 ? -2.692 3.083 -3.556 1.00 88.00 195 ARG A C 1
ATOM 1504 O O . ARG A 1 195 ? -1.837 2.970 -4.427 1.00 88.00 195 ARG A O 1
ATOM 1511 N N . GLN A 1 196 ? -3.332 4.225 -3.314 1.00 89.75 196 GLN A N 1
ATOM 1512 C CA . GLN A 1 196 ? -3.087 5.447 -4.082 1.00 89.75 196 GLN A CA 1
ATOM 1513 C C . GLN A 1 196 ? -1.650 5.952 -3.920 1.00 89.75 196 GLN A C 1
ATOM 1515 O O . GLN A 1 196 ? -1.030 6.327 -4.912 1.00 89.75 196 GLN A O 1
ATOM 1520 N N . ARG A 1 197 ? -1.096 5.918 -2.698 1.00 89.06 197 ARG A N 1
ATOM 1521 C CA . ARG A 1 197 ? 0.306 6.284 -2.432 1.00 89.06 197 ARG A CA 1
ATOM 1522 C C . ARG A 1 197 ? 1.292 5.367 -3.151 1.00 89.06 197 ARG A C 1
ATOM 1524 O O . ARG A 1 197 ? 2.251 5.848 -3.743 1.00 89.06 197 ARG A O 1
ATOM 1531 N N . VAL A 1 198 ? 1.059 4.056 -3.117 1.00 87.88 198 VAL A N 1
ATOM 1532 C CA . VAL A 1 198 ? 1.907 3.085 -3.823 1.00 87.88 198 VAL A CA 1
ATOM 1533 C C . VAL A 1 198 ? 1.807 3.277 -5.334 1.00 87.88 198 VAL A C 1
ATOM 1535 O O . VAL A 1 198 ? 2.821 3.229 -6.024 1.00 87.88 198 VAL A O 1
ATOM 1538 N N . GLU A 1 199 ? 0.608 3.525 -5.862 1.00 88.88 199 GLU A N 1
ATOM 1539 C CA . GLU A 1 199 ? 0.412 3.737 -7.294 1.00 88.88 199 GLU A CA 1
ATOM 1540 C C . GLU A 1 199 ? 1.063 5.038 -7.781 1.00 88.88 199 GLU A C 1
ATOM 1542 O O . GLU A 1 199 ? 1.710 5.037 -8.828 1.00 88.88 199 GLU A O 1
ATOM 1547 N N . SER A 1 200 ? 0.940 6.139 -7.031 1.00 89.25 200 SER A N 1
ATOM 1548 C CA . SER A 1 200 ? 1.588 7.407 -7.384 1.00 89.25 200 SER A CA 1
ATOM 1549 C C . SER A 1 200 ? 3.110 7.311 -7.289 1.00 89.25 200 SER A C 1
ATOM 1551 O O . SER A 1 200 ? 3.805 7.744 -8.207 1.00 89.25 200 SER A O 1
ATOM 1553 N N . TRP A 1 201 ? 3.633 6.666 -6.242 1.00 90.06 201 TRP A N 1
ATOM 1554 C CA . TRP A 1 201 ? 5.058 6.368 -6.121 1.00 90.06 201 TRP A CA 1
ATOM 1555 C C . TRP A 1 201 ? 5.556 5.513 -7.296 1.00 90.06 201 TRP A C 1
ATOM 1557 O O . TRP A 1 201 ? 6.532 5.885 -7.941 1.00 90.06 201 TRP A O 1
ATOM 1567 N N . ALA A 1 202 ? 4.850 4.434 -7.649 1.00 87.31 202 ALA A N 1
ATOM 1568 C CA . ALA A 1 202 ? 5.237 3.561 -8.758 1.00 87.31 202 ALA A CA 1
ATOM 1569 C C . ALA A 1 202 ? 5.206 4.284 -10.118 1.00 87.31 202 ALA A C 1
ATOM 1571 O O . ALA A 1 202 ? 6.060 4.028 -10.965 1.00 87.31 202 ALA A O 1
ATOM 1572 N N . LYS A 1 203 ? 4.253 5.203 -10.335 1.00 89.75 203 LYS A N 1
ATOM 1573 C CA . LYS A 1 203 ? 4.215 6.061 -11.535 1.00 89.75 203 LYS A CA 1
ATOM 1574 C C . LYS A 1 203 ? 5.424 6.994 -11.596 1.00 89.75 203 LYS A C 1
ATOM 1576 O O . LYS A 1 203 ? 6.055 7.094 -12.645 1.00 89.75 203 LYS A O 1
ATOM 1581 N N . ASN A 1 204 ? 5.770 7.631 -10.478 1.00 89.44 204 ASN A N 1
ATOM 1582 C CA . ASN A 1 204 ? 6.934 8.514 -10.397 1.00 89.44 204 ASN A CA 1
ATOM 1583 C C . ASN A 1 204 ? 8.242 7.745 -10.624 1.00 89.44 204 ASN A C 1
ATOM 1585 O O . ASN A 1 204 ? 9.108 8.210 -11.362 1.00 89.44 204 ASN A O 1
ATOM 1589 N N . GLU A 1 205 ? 8.376 6.551 -10.045 1.00 89.75 205 GLU A N 1
ATOM 1590 C CA . GLU A 1 205 ? 9.525 5.673 -10.280 1.00 89.75 205 GLU A CA 1
ATOM 1591 C C . GLU A 1 205 ? 9.618 5.219 -11.740 1.00 89.75 205 GLU A C 1
ATOM 1593 O O . GLU A 1 205 ? 10.695 5.296 -12.332 1.00 89.75 205 GLU A O 1
ATOM 1598 N N . GLY A 1 206 ? 8.493 4.848 -12.360 1.00 88.00 206 GLY A N 1
ATOM 1599 C CA . GLY A 1 206 ? 8.439 4.552 -13.793 1.00 88.00 206 GLY A CA 1
ATOM 1600 C C . GLY A 1 206 ? 8.927 5.726 -14.645 1.00 88.00 206 GLY A C 1
ATOM 1601 O O . GLY A 1 206 ? 9.805 5.555 -15.485 1.00 88.00 206 GLY A O 1
ATOM 1602 N N . ALA A 1 207 ? 8.469 6.948 -14.356 1.00 89.88 207 ALA A N 1
ATOM 1603 C CA . ALA A 1 207 ? 8.932 8.146 -15.059 1.00 89.88 207 ALA A CA 1
ATOM 1604 C C . ALA A 1 207 ? 10.443 8.405 -14.868 1.00 89.88 207 ALA A C 1
ATOM 1606 O O . ALA A 1 207 ? 11.134 8.803 -15.810 1.00 89.88 207 ALA A O 1
ATOM 1607 N N . ARG A 1 208 ? 10.991 8.146 -13.670 1.00 90.31 208 ARG A N 1
ATOM 1608 C CA . ARG A 1 208 ? 12.443 8.235 -13.402 1.00 90.31 208 ARG A CA 1
ATOM 1609 C C . ARG A 1 208 ? 13.236 7.204 -14.205 1.00 90.31 208 ARG A C 1
ATOM 1611 O O . ARG A 1 208 ? 14.346 7.510 -14.657 1.00 90.31 208 ARG A O 1
ATOM 1618 N N . TYR A 1 209 ? 12.700 5.995 -14.361 1.00 90.25 209 TYR A N 1
ATOM 1619 C CA . TYR A 1 209 ? 13.289 4.964 -15.208 1.00 90.25 209 TYR A CA 1
ATOM 1620 C C . TYR A 1 209 ? 13.237 5.362 -16.683 1.00 90.25 209 TYR A C 1
ATOM 1622 O O . TYR A 1 209 ? 14.281 5.364 -17.331 1.00 90.25 209 TYR A O 1
ATOM 1630 N N . ASP A 1 210 ? 12.078 5.784 -17.189 1.00 88.69 210 ASP A N 1
ATOM 1631 C CA . ASP A 1 210 ? 11.895 6.170 -18.591 1.00 88.69 210 ASP A CA 1
ATOM 1632 C C . ASP A 1 210 ? 12.828 7.322 -18.986 1.00 88.69 210 ASP A C 1
ATOM 1634 O O . ASP A 1 210 ? 13.484 7.276 -20.028 1.00 88.69 210 ASP A O 1
ATOM 1638 N N . ALA A 1 211 ? 12.974 8.327 -18.116 1.00 90.56 211 ALA A N 1
ATOM 1639 C CA . ALA A 1 211 ? 13.903 9.434 -18.328 1.00 90.56 211 ALA A CA 1
ATOM 1640 C C . ALA A 1 211 ? 15.372 8.976 -18.387 1.00 90.56 211 ALA A C 1
ATOM 1642 O O . ALA A 1 211 ? 16.170 9.539 -19.139 1.00 90.56 211 ALA A O 1
ATOM 1643 N N . TRP A 1 212 ? 15.752 7.970 -17.597 1.00 91.94 212 TRP A N 1
ATOM 1644 C CA . TRP A 1 212 ? 17.087 7.373 -17.653 1.00 91.94 212 TRP A CA 1
ATOM 1645 C C . TRP A 1 212 ? 17.275 6.522 -18.914 1.00 91.94 212 TRP A C 1
ATOM 1647 O O . TRP A 1 212 ? 18.268 6.697 -19.617 1.00 91.94 212 TRP A O 1
ATOM 1657 N N . ALA A 1 213 ? 16.302 5.675 -19.250 1.00 90.12 213 ALA A N 1
ATOM 1658 C CA . ALA A 1 213 ? 16.338 4.824 -20.433 1.00 90.12 213 ALA A CA 1
ATOM 1659 C C . ALA A 1 213 ? 16.439 5.660 -21.720 1.00 90.12 213 ALA A C 1
ATOM 1661 O O . ALA A 1 213 ? 17.237 5.345 -22.602 1.00 90.12 213 ALA A O 1
ATOM 1662 N N . ALA A 1 214 ? 15.707 6.777 -21.795 1.00 91.00 214 ALA A N 1
ATOM 1663 C CA . ALA A 1 214 ? 15.790 7.722 -22.904 1.00 91.00 214 ALA A CA 1
ATOM 1664 C C . ALA A 1 214 ? 17.190 8.347 -23.045 1.00 91.00 214 ALA A C 1
ATOM 1666 O O . ALA A 1 214 ? 17.697 8.456 -24.162 1.00 91.00 214 ALA A O 1
ATOM 1667 N N . LYS A 1 215 ? 17.842 8.716 -21.931 1.00 91.56 215 LYS A N 1
ATOM 1668 C CA . LYS A 1 215 ? 19.218 9.255 -21.936 1.00 91.56 215 LYS A CA 1
ATOM 1669 C C . LYS A 1 215 ? 20.244 8.229 -22.412 1.00 91.56 215 LYS A C 1
ATOM 1671 O O . LYS A 1 215 ? 21.160 8.584 -23.143 1.00 91.56 215 LYS A O 1
ATOM 1676 N N . GLU A 1 216 ? 20.064 6.969 -22.035 1.00 88.69 216 GLU A N 1
ATOM 1677 C CA . GLU A 1 216 ? 20.924 5.855 -22.448 1.00 88.69 216 GLU A CA 1
ATOM 1678 C C . GLU A 1 216 ? 20.630 5.356 -23.878 1.00 88.69 216 GLU A C 1
ATOM 1680 O O . GLU A 1 216 ? 21.301 4.449 -24.372 1.00 88.69 216 GLU A O 1
ATOM 1685 N N . GLY A 1 217 ? 19.620 5.915 -24.560 1.00 89.19 217 GLY A N 1
ATOM 1686 C CA . GLY A 1 217 ? 19.193 5.461 -25.888 1.00 89.19 217 GLY A CA 1
ATOM 1687 C C . GLY A 1 217 ? 18.603 4.046 -25.884 1.00 89.19 217 GLY A C 1
ATOM 1688 O O . GLY A 1 217 ? 18.614 3.357 -26.906 1.00 89.19 217 GLY A O 1
ATOM 1689 N N . ILE A 1 218 ? 18.111 3.596 -24.731 1.00 87.12 218 ILE A N 1
ATOM 1690 C CA . ILE A 1 218 ? 17.541 2.269 -24.529 1.00 87.12 218 ILE A CA 1
ATOM 1691 C C . ILE A 1 218 ? 16.131 2.230 -25.115 1.00 87.12 218 ILE A C 1
ATOM 1693 O O . ILE A 1 218 ? 15.282 3.056 -24.788 1.00 87.12 218 ILE A O 1
ATOM 1697 N N . LYS A 1 219 ? 15.853 1.221 -25.947 1.00 85.38 219 LYS A N 1
ATOM 1698 C CA . LYS A 1 219 ? 14.496 0.926 -26.417 1.00 85.38 219 LYS A CA 1
ATOM 1699 C C . LYS A 1 219 ? 13.809 -0.032 -25.439 1.00 85.38 219 LYS A C 1
ATOM 1701 O O . LYS A 1 219 ? 14.223 -1.193 -25.363 1.00 85.38 219 LYS A O 1
ATOM 1706 N N . PRO A 1 220 ? 12.732 0.387 -24.750 1.00 78.56 220 PRO A N 1
ATOM 1707 C CA . PRO A 1 220 ? 12.074 -0.442 -23.738 1.00 78.56 220 PRO A CA 1
ATOM 1708 C C . PRO A 1 220 ? 11.585 -1.792 -24.276 1.00 78.56 220 PRO A C 1
ATOM 1710 O O . PRO A 1 220 ? 11.643 -2.797 -23.577 1.00 78.56 220 PRO A O 1
ATOM 1713 N N . SER A 1 221 ? 11.157 -1.846 -25.541 1.00 81.44 221 SER A N 1
ATOM 1714 C CA . SER A 1 221 ? 10.636 -3.066 -26.169 1.00 81.44 221 SER A CA 1
ATOM 1715 C C . SER A 1 221 ? 11.690 -4.157 -26.383 1.00 81.44 221 SER A C 1
ATOM 1717 O O . SER A 1 221 ? 11.374 -5.341 -26.271 1.00 81.44 221 SER A O 1
ATOM 1719 N N . GLU A 1 222 ? 12.938 -3.786 -26.680 1.00 79.88 222 GLU A N 1
ATOM 1720 C CA . GLU A 1 222 ? 14.032 -4.747 -26.876 1.00 79.88 222 GLU A CA 1
ATOM 1721 C C . GLU A 1 222 ? 14.479 -5.335 -25.530 1.00 79.88 222 GLU A C 1
ATOM 1723 O O . GLU A 1 222 ? 14.724 -6.538 -25.421 1.00 79.88 222 GLU A O 1
ATOM 1728 N N . ILE A 1 223 ? 14.501 -4.501 -24.489 1.00 83.25 223 ILE A N 1
ATOM 1729 C CA . ILE A 1 223 ? 14.909 -4.900 -23.140 1.00 83.25 223 ILE A CA 1
ATOM 1730 C C . ILE A 1 223 ? 13.823 -5.698 -22.431 1.00 83.25 223 ILE A C 1
ATOM 1732 O O . ILE A 1 223 ? 14.150 -6.690 -21.791 1.00 83.25 223 ILE A O 1
ATOM 1736 N N . ALA A 1 224 ? 12.548 -5.340 -22.594 1.00 82.00 224 ALA A N 1
ATOM 1737 C CA . ALA A 1 224 ? 11.435 -6.082 -22.006 1.00 82.00 224 ALA A CA 1
ATOM 1738 C C . ALA A 1 224 ? 11.461 -7.559 -22.425 1.00 82.00 224 ALA A C 1
ATOM 1740 O O . ALA A 1 224 ? 11.390 -8.444 -21.579 1.00 82.00 224 ALA A O 1
ATOM 1741 N N . ARG A 1 225 ? 11.669 -7.834 -23.718 1.00 83.00 225 ARG A N 1
ATOM 1742 C CA . ARG A 1 225 ? 11.757 -9.208 -24.227 1.00 83.00 225 ARG A CA 1
ATOM 1743 C C . ARG A 1 225 ? 12.976 -9.960 -23.682 1.00 83.00 225 ARG A C 1
ATOM 1745 O O . ARG A 1 225 ? 12.856 -11.123 -23.312 1.00 83.00 225 ARG A O 1
ATOM 1752 N N . ALA A 1 226 ? 14.142 -9.315 -23.637 1.00 83.06 226 ALA A N 1
ATOM 1753 C CA . ALA A 1 226 ? 15.359 -9.931 -23.109 1.00 83.06 226 ALA A CA 1
ATOM 1754 C C . ALA A 1 226 ? 15.285 -10.168 -21.589 1.00 83.06 226 ALA A C 1
ATOM 1756 O O . ALA A 1 226 ? 15.818 -11.158 -21.093 1.00 83.06 226 ALA A O 1
ATOM 1757 N N . ALA A 1 227 ? 14.607 -9.282 -20.858 1.00 83.88 227 ALA A N 1
ATOM 1758 C CA . ALA A 1 227 ? 14.335 -9.428 -19.436 1.00 83.88 227 ALA A CA 1
ATOM 1759 C C . ALA A 1 227 ? 13.345 -10.570 -19.164 1.00 83.88 227 ALA A C 1
ATOM 1761 O O . ALA A 1 227 ? 13.593 -11.367 -18.265 1.00 83.88 227 ALA A O 1
ATOM 1762 N N . GLU A 1 228 ? 12.274 -10.697 -19.956 1.00 84.81 228 GLU A N 1
ATOM 1763 C CA . GLU A 1 228 ? 11.335 -11.827 -19.875 1.00 84.81 228 GLU A CA 1
ATOM 1764 C C . GLU A 1 228 ? 12.042 -13.168 -20.124 1.00 84.81 228 GLU A C 1
ATOM 1766 O O . GLU A 1 228 ? 11.868 -14.105 -19.351 1.00 84.81 228 GLU A O 1
ATOM 1771 N N . GLU A 1 229 ? 12.892 -13.255 -21.152 1.00 84.25 229 GLU A N 1
ATOM 1772 C CA . GLU A 1 229 ? 13.677 -14.464 -21.446 1.00 84.25 229 GLU A CA 1
ATOM 1773 C C . GLU A 1 229 ? 14.682 -14.776 -20.323 1.00 84.25 229 GLU A C 1
ATOM 1775 O O . GLU A 1 229 ? 14.807 -15.920 -19.888 1.00 84.25 229 GLU A O 1
ATOM 1780 N N . TYR A 1 230 ? 15.357 -13.751 -19.789 1.00 84.69 230 TYR A N 1
ATOM 1781 C CA . TYR A 1 230 ? 16.274 -13.903 -18.659 1.00 84.69 230 TYR A CA 1
ATOM 1782 C C . TYR A 1 230 ? 15.578 -14.424 -17.399 1.00 84.69 230 TYR A C 1
ATOM 1784 O O . TYR A 1 230 ? 16.089 -15.337 -16.755 1.00 84.69 230 TYR A O 1
ATOM 1792 N N . LEU A 1 231 ? 14.420 -13.860 -17.059 1.00 86.06 231 LEU A N 1
ATOM 1793 C CA . LEU A 1 231 ? 13.637 -14.269 -15.897 1.00 86.06 231 LEU A CA 1
ATOM 1794 C C . LEU A 1 231 ? 13.028 -15.664 -16.085 1.00 86.06 231 LEU A C 1
ATOM 1796 O O . LEU A 1 231 ? 13.038 -16.454 -15.140 1.00 86.06 231 LEU A O 1
ATOM 1800 N N . GLY A 1 232 ? 12.593 -15.998 -17.303 1.00 87.12 232 GLY A N 1
ATOM 1801 C CA . GLY A 1 232 ? 12.102 -17.331 -17.648 1.00 87.12 232 GLY A CA 1
ATOM 1802 C C . GLY A 1 232 ? 13.148 -18.423 -17.418 1.00 87.12 232 GLY A C 1
ATOM 1803 O O . GLY A 1 232 ? 12.840 -19.450 -16.816 1.00 87.12 232 GLY A O 1
ATOM 1804 N N . ASP A 1 233 ? 14.406 -18.176 -17.787 1.00 85.81 233 ASP A N 1
ATOM 1805 C CA . ASP A 1 233 ? 15.497 -19.127 -17.527 1.00 85.81 233 ASP A CA 1
ATOM 1806 C C . ASP A 1 233 ? 15.840 -19.283 -16.042 1.00 85.81 233 ASP A C 1
ATOM 1808 O O . ASP A 1 233 ? 16.367 -20.315 -15.630 1.00 85.81 233 ASP A O 1
ATOM 1812 N N . LEU A 1 234 ? 15.524 -18.275 -15.229 1.00 86.06 234 LEU A N 1
ATOM 1813 C CA . LEU A 1 234 ? 15.625 -18.342 -13.771 1.00 86.06 234 LEU A CA 1
ATOM 1814 C C . LEU A 1 234 ? 14.393 -18.999 -13.122 1.00 86.06 234 LEU A C 1
ATOM 1816 O O . LEU A 1 234 ? 14.300 -19.049 -11.896 1.00 86.06 234 LEU A O 1
ATOM 1820 N N . GLY A 1 235 ? 13.450 -19.509 -13.921 1.00 87.69 235 GLY A N 1
ATOM 1821 C CA . GLY A 1 235 ? 12.224 -20.153 -13.448 1.00 87.69 235 GLY A CA 1
ATOM 1822 C C . GLY A 1 235 ? 11.129 -19.177 -13.012 1.00 87.69 235 GLY A C 1
ATOM 1823 O O . GLY A 1 235 ? 10.142 -19.597 -12.408 1.00 87.69 235 GLY A O 1
ATOM 1824 N N . VAL A 1 236 ? 11.278 -17.882 -13.304 1.00 88.50 236 VAL A N 1
ATOM 1825 C CA . VAL A 1 236 ? 10.261 -16.867 -13.016 1.00 88.50 236 VAL A CA 1
ATOM 1826 C C . VAL A 1 236 ? 9.371 -16.702 -14.241 1.00 88.50 236 VAL A C 1
ATOM 1828 O O . VAL A 1 236 ? 9.719 -16.026 -15.206 1.00 88.50 236 VAL A O 1
ATOM 1831 N N . ASP A 1 237 ? 8.197 -17.325 -14.186 1.00 86.94 237 ASP A N 1
ATOM 1832 C CA . ASP A 1 237 ? 7.165 -17.154 -15.207 1.00 86.94 237 ASP A CA 1
ATOM 1833 C C . ASP A 1 237 ? 6.548 -15.739 -15.186 1.00 86.94 237 ASP A C 1
ATOM 1835 O O . ASP A 1 237 ? 6.530 -15.060 -14.152 1.00 86.94 237 ASP A O 1
ATOM 1839 N N . ARG A 1 238 ? 5.998 -15.301 -16.324 1.00 81.75 238 ARG A N 1
ATOM 1840 C CA . ARG A 1 238 ? 5.396 -13.972 -16.503 1.00 81.75 238 ARG A CA 1
ATOM 1841 C C . ARG A 1 238 ? 4.242 -13.700 -15.536 1.00 81.75 238 ARG A C 1
ATOM 1843 O O . ARG A 1 238 ? 4.133 -12.586 -15.010 1.00 81.75 238 ARG A O 1
ATOM 1850 N N . ASP A 1 239 ? 3.405 -14.695 -15.256 1.00 88.00 239 ASP A N 1
ATOM 1851 C CA . ASP A 1 239 ? 2.284 -14.529 -14.326 1.00 88.00 239 ASP A CA 1
ATOM 1852 C C . ASP A 1 239 ? 2.781 -14.418 -12.880 1.00 88.00 239 ASP A C 1
ATOM 1854 O O . ASP A 1 239 ? 2.243 -13.664 -12.063 1.00 88.00 239 ASP A O 1
ATOM 1858 N N . SER A 1 240 ? 3.862 -15.130 -12.558 1.00 88.06 240 SER A N 1
ATOM 1859 C CA . SER A 1 240 ? 4.535 -15.028 -11.263 1.00 88.06 240 SER A CA 1
ATOM 1860 C C . SER A 1 240 ? 5.213 -13.673 -11.088 1.00 88.06 240 SER A C 1
ATOM 1862 O O . SER A 1 240 ? 5.074 -13.071 -10.026 1.00 88.06 240 SER A O 1
ATOM 1864 N N . LEU A 1 241 ? 5.857 -13.141 -12.131 1.00 84.25 241 LEU A N 1
ATOM 1865 C CA . LEU A 1 241 ? 6.424 -11.792 -12.115 1.00 84.25 241 LEU A CA 1
ATOM 1866 C C . LEU A 1 241 ? 5.340 -10.727 -11.915 1.00 84.25 241 LEU A C 1
ATOM 1868 O O . LEU A 1 241 ? 5.523 -9.805 -11.123 1.00 84.25 241 LEU A O 1
ATOM 1872 N N . THR A 1 242 ? 4.195 -10.868 -12.585 1.00 85.62 242 THR A N 1
ATOM 1873 C CA . THR A 1 242 ? 3.068 -9.933 -12.447 1.00 85.62 242 THR A CA 1
ATOM 1874 C C . THR A 1 242 ? 2.516 -9.937 -11.021 1.00 85.62 242 THR A C 1
ATOM 1876 O O . THR A 1 242 ? 2.329 -8.870 -10.436 1.00 85.62 242 THR A O 1
ATOM 1879 N N . ARG A 1 243 ? 2.324 -11.119 -10.419 1.00 89.50 243 ARG A N 1
ATOM 1880 C CA . ARG A 1 243 ? 1.925 -11.239 -9.005 1.00 89.50 243 ARG A CA 1
ATOM 1881 C C . ARG A 1 243 ? 2.964 -10.631 -8.069 1.00 89.50 243 ARG A C 1
ATOM 1883 O O . ARG A 1 243 ? 2.624 -9.748 -7.293 1.00 89.50 243 ARG A O 1
ATOM 1890 N N . LEU A 1 244 ? 4.237 -10.998 -8.223 1.00 87.31 244 LEU A N 1
ATOM 1891 C CA . LEU A 1 244 ? 5.334 -10.454 -7.418 1.00 87.31 244 LEU A CA 1
ATOM 1892 C C . LEU A 1 244 ? 5.396 -8.928 -7.485 1.00 87.31 244 LEU A C 1
ATOM 1894 O O . LEU A 1 244 ? 5.605 -8.291 -6.459 1.00 87.31 244 LEU A O 1
ATOM 1898 N N . THR A 1 245 ? 5.183 -8.349 -8.667 1.00 85.50 245 THR A N 1
ATOM 1899 C CA . THR A 1 245 ? 5.199 -6.895 -8.889 1.00 85.50 245 THR A CA 1
ATOM 1900 C C . THR A 1 245 ? 4.014 -6.192 -8.221 1.00 85.50 245 THR A C 1
ATOM 1902 O O . THR A 1 245 ? 4.143 -5.050 -7.780 1.00 85.50 245 THR A O 1
ATOM 1905 N N . ASN A 1 246 ? 2.863 -6.862 -8.131 1.00 84.38 246 ASN A N 1
ATOM 1906 C CA . ASN A 1 246 ? 1.691 -6.344 -7.428 1.00 84.38 246 ASN A CA 1
ATOM 1907 C C . ASN A 1 246 ? 1.838 -6.462 -5.907 1.00 84.38 246 ASN A C 1
ATOM 1909 O O . ASN A 1 246 ? 1.452 -5.542 -5.187 1.00 84.38 246 ASN A O 1
ATOM 1913 N N . ASP A 1 247 ? 2.426 -7.560 -5.436 1.00 87.38 247 ASP A N 1
ATOM 1914 C CA . ASP A 1 247 ? 2.578 -7.855 -4.011 1.00 87.38 247 ASP A CA 1
ATOM 1915 C C . ASP A 1 247 ? 3.769 -7.109 -3.388 1.00 87.38 247 ASP A C 1
ATOM 1917 O O . ASP A 1 247 ? 3.745 -6.763 -2.209 1.00 87.38 247 ASP A O 1
ATOM 1921 N N . ASN A 1 248 ? 4.810 -6.829 -4.180 1.00 87.94 248 ASN A N 1
ATOM 1922 C CA . ASN A 1 248 ? 6.040 -6.181 -3.734 1.00 87.94 248 ASN A CA 1
ATOM 1923 C C . ASN A 1 248 ? 6.267 -4.875 -4.508 1.00 87.94 248 ASN A C 1
ATOM 1925 O O . ASN A 1 248 ? 6.884 -4.890 -5.579 1.00 87.94 248 ASN A O 1
ATOM 1929 N N . PRO A 1 249 ? 5.851 -3.721 -3.949 1.00 85.69 249 PRO A N 1
ATOM 1930 C CA . PRO A 1 249 ? 6.015 -2.421 -4.592 1.00 85.69 249 PRO A CA 1
ATOM 1931 C C . PRO A 1 249 ? 7.458 -2.132 -5.009 1.00 85.69 249 PRO A C 1
ATOM 1933 O O . PRO A 1 249 ? 7.678 -1.552 -6.064 1.00 85.69 249 PRO A O 1
ATOM 1936 N N . ILE A 1 250 ? 8.448 -2.595 -4.238 1.00 88.12 250 ILE A N 1
ATOM 1937 C CA . ILE A 1 250 ? 9.871 -2.353 -4.511 1.00 88.12 250 ILE A CA 1
ATOM 1938 C C . ILE A 1 250 ? 10.323 -2.856 -5.890 1.00 88.12 250 ILE A C 1
ATOM 1940 O O . ILE A 1 250 ? 11.212 -2.265 -6.489 1.00 88.12 250 ILE A O 1
ATOM 1944 N N . LEU A 1 251 ? 9.675 -3.885 -6.447 1.00 88.19 251 LEU A N 1
ATOM 1945 C CA . LEU A 1 251 ? 9.987 -4.387 -7.792 1.00 88.19 251 LEU A CA 1
ATOM 1946 C C . LEU A 1 251 ? 9.577 -3.402 -8.900 1.00 88.19 251 LEU A C 1
ATOM 1948 O O . LEU A 1 251 ? 9.981 -3.546 -10.051 1.00 88.19 251 LEU A O 1
ATOM 1952 N N . ARG A 1 252 ? 8.781 -2.384 -8.562 1.00 87.81 252 ARG A N 1
ATOM 1953 C CA . ARG A 1 252 ? 8.393 -1.284 -9.453 1.00 87.81 252 ARG A CA 1
ATOM 1954 C C . ARG A 1 252 ? 9.310 -0.069 -9.316 1.00 87.81 252 ARG A C 1
ATOM 1956 O O . ARG A 1 252 ? 9.049 0.930 -9.980 1.00 87.81 252 ARG A O 1
ATOM 1963 N N . SER A 1 253 ? 10.345 -0.133 -8.474 1.00 91.06 253 SER A N 1
ATOM 1964 C CA . SER A 1 253 ? 11.288 0.974 -8.317 1.00 91.06 253 SER A CA 1
ATOM 1965 C C . SER A 1 253 ? 12.167 1.136 -9.554 1.00 91.06 253 SER A C 1
ATOM 1967 O O . SER A 1 253 ? 12.460 0.169 -10.269 1.00 91.06 253 SER A O 1
ATOM 1969 N N . SER A 1 254 ? 12.625 2.362 -9.797 1.00 89.25 254 SER A N 1
ATOM 1970 C CA . SER A 1 254 ? 13.509 2.646 -10.926 1.00 89.25 254 SER A CA 1
ATOM 1971 C C . SER A 1 254 ? 14.857 1.936 -10.787 1.00 89.25 254 SER A C 1
ATOM 1973 O O . SER A 1 254 ? 15.438 1.506 -11.781 1.00 89.25 254 SER A O 1
ATOM 1975 N N . GLU A 1 255 ? 15.347 1.751 -9.563 1.00 90.06 255 GLU A N 1
ATOM 1976 C CA . GLU A 1 255 ? 16.603 1.068 -9.266 1.00 90.06 255 GLU A CA 1
ATOM 1977 C C . GLU A 1 255 ? 16.522 -0.420 -9.623 1.00 90.06 255 GLU A C 1
ATOM 1979 O O . GLU A 1 255 ? 17.433 -0.956 -10.259 1.00 90.06 255 GLU A O 1
ATOM 1984 N N . PHE A 1 256 ? 15.407 -1.074 -9.287 1.00 90.12 256 PHE A N 1
ATOM 1985 C CA . PHE A 1 256 ? 15.186 -2.468 -9.658 1.00 90.12 256 PHE A CA 1
ATOM 1986 C C . PHE A 1 256 ? 15.041 -2.622 -11.177 1.00 90.12 256 PHE A C 1
ATOM 1988 O O . PHE A 1 256 ? 15.656 -3.506 -11.778 1.00 90.12 256 PHE A O 1
ATOM 1995 N N . GLN A 1 257 ? 14.289 -1.726 -11.821 1.00 90.06 257 GLN A N 1
ATOM 1996 C CA . GLN A 1 257 ? 14.119 -1.723 -13.276 1.00 90.06 257 GLN A CA 1
ATOM 1997 C C . GLN A 1 257 ? 15.448 -1.506 -14.017 1.00 90.06 257 GLN A C 1
ATOM 1999 O O . GLN A 1 257 ? 15.696 -2.155 -15.037 1.00 90.06 257 GLN A O 1
ATOM 2004 N N . ARG A 1 258 ? 16.337 -0.651 -13.495 1.00 90.94 258 ARG A N 1
ATOM 2005 C CA . ARG A 1 258 ? 17.706 -0.468 -14.010 1.00 90.94 258 ARG A CA 1
ATOM 2006 C C . ARG A 1 258 ? 18.542 -1.729 -13.864 1.00 90.94 258 ARG A C 1
ATOM 2008 O O . ARG A 1 258 ? 19.110 -2.183 -14.848 1.00 90.94 258 ARG A O 1
ATOM 2015 N N . MET A 1 259 ? 18.550 -2.342 -12.682 1.00 91.50 259 MET A N 1
ATOM 2016 C CA . MET A 1 259 ? 19.272 -3.596 -12.454 1.00 91.50 259 MET A CA 1
ATOM 2017 C C . MET A 1 259 ? 18.814 -4.696 -13.424 1.00 91.50 259 MET A C 1
ATOM 2019 O O . MET A 1 259 ? 19.641 -5.381 -14.026 1.00 91.50 259 MET A O 1
ATOM 2023 N N . LEU A 1 260 ? 17.500 -4.844 -13.618 1.00 89.69 260 LEU A N 1
ATOM 2024 C CA . LEU A 1 260 ? 16.943 -5.807 -14.568 1.00 89.69 260 LEU A CA 1
ATOM 2025 C C . LEU A 1 260 ? 17.348 -5.478 -16.011 1.00 89.69 260 LEU A C 1
ATOM 2027 O O . LEU A 1 260 ? 17.695 -6.369 -16.787 1.00 89.69 260 LEU A O 1
ATOM 2031 N N . THR A 1 261 ? 17.344 -4.191 -16.354 1.00 90.19 261 THR A N 1
ATOM 2032 C CA . THR A 1 261 ? 17.787 -3.689 -17.656 1.00 90.19 261 THR A CA 1
ATOM 2033 C C . THR A 1 261 ? 19.258 -4.011 -17.918 1.00 90.19 261 THR A C 1
ATOM 2035 O O . THR A 1 261 ? 19.596 -4.515 -18.990 1.00 90.19 261 THR A O 1
ATOM 2038 N N . ASP A 1 262 ? 20.130 -3.780 -16.943 1.00 90.81 262 ASP A N 1
ATOM 2039 C CA . ASP A 1 262 ? 21.562 -4.050 -17.055 1.00 90.81 262 ASP A CA 1
ATOM 2040 C C . ASP A 1 262 ? 21.839 -5.551 -17.183 1.00 90.81 262 ASP A C 1
ATOM 2042 O O . ASP A 1 262 ? 22.627 -5.965 -18.038 1.00 90.81 262 ASP A O 1
ATOM 2046 N N . ALA A 1 263 ? 21.128 -6.381 -16.414 1.00 89.00 263 ALA A N 1
ATOM 2047 C CA . ALA A 1 263 ? 21.197 -7.836 -16.530 1.00 89.00 263 ALA A CA 1
ATOM 2048 C C . ALA A 1 263 ? 20.760 -8.320 -17.927 1.00 89.00 263 ALA A C 1
ATOM 2050 O O . ALA A 1 263 ? 21.450 -9.130 -18.556 1.00 89.00 263 ALA A O 1
ATOM 2051 N N . ALA A 1 264 ? 19.658 -7.778 -18.454 1.00 88.38 264 ALA A N 1
ATOM 2052 C CA . ALA A 1 264 ? 19.176 -8.092 -19.796 1.00 88.38 264 ALA A CA 1
ATOM 2053 C C . ALA A 1 264 ? 20.186 -7.665 -20.878 1.00 88.38 264 ALA A C 1
ATOM 2055 O O . ALA A 1 264 ? 20.513 -8.460 -21.764 1.00 88.38 264 ALA A O 1
ATOM 2056 N N . ARG A 1 265 ? 20.754 -6.453 -20.783 1.00 88.75 265 ARG A N 1
ATOM 2057 C CA . ARG A 1 265 ? 21.799 -5.970 -21.707 1.00 88.75 265 ARG A CA 1
ATOM 2058 C C . ARG A 1 265 ? 23.036 -6.854 -21.671 1.00 88.75 265 ARG A C 1
ATOM 2060 O O . ARG A 1 265 ? 23.533 -7.241 -22.729 1.00 88.75 265 ARG A O 1
ATOM 2067 N N . TYR A 1 266 ? 23.517 -7.198 -20.478 1.00 88.12 266 TYR A N 1
ATOM 2068 C CA . TYR A 1 266 ? 24.669 -8.080 -20.311 1.00 88.12 266 TYR A CA 1
ATOM 2069 C C . TYR A 1 266 ? 24.442 -9.415 -21.024 1.00 88.12 266 TYR A C 1
ATOM 2071 O O . TYR A 1 266 ? 25.283 -9.873 -21.800 1.00 88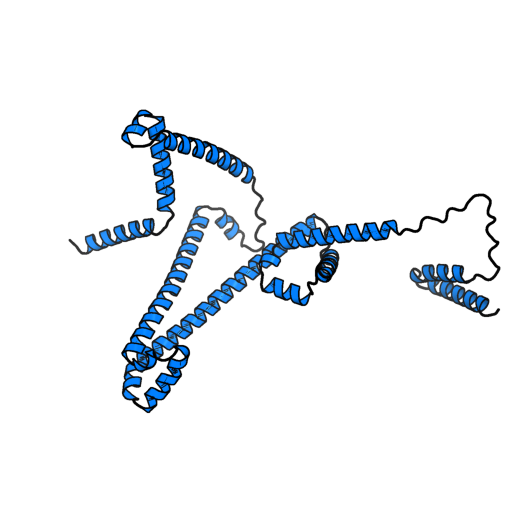.12 266 TYR A O 1
ATOM 2079 N N . ARG A 1 267 ? 23.255 -10.000 -20.850 1.00 84.12 267 ARG A N 1
ATOM 2080 C CA . ARG A 1 267 ? 22.892 -11.250 -21.509 1.00 84.12 267 ARG A CA 1
ATOM 2081 C C . ARG A 1 267 ? 22.810 -11.125 -23.029 1.00 84.12 267 ARG A C 1
ATOM 2083 O O . ARG A 1 267 ? 23.294 -12.010 -23.733 1.00 84.12 267 ARG A O 1
ATOM 2090 N N . MET A 1 268 ? 22.238 -10.037 -23.544 1.00 85.06 268 MET A N 1
ATOM 2091 C CA . MET A 1 268 ? 22.196 -9.777 -24.986 1.00 85.06 268 MET A CA 1
ATOM 2092 C C . MET A 1 268 ? 23.603 -9.690 -25.580 1.00 85.06 268 MET A C 1
ATOM 2094 O O . MET A 1 268 ? 23.860 -10.288 -26.623 1.00 85.06 268 MET A O 1
ATOM 2098 N N . VAL A 1 269 ? 24.522 -9.001 -24.899 1.00 85.62 269 VAL A N 1
ATOM 2099 C CA . VAL A 1 269 ? 25.926 -8.892 -25.313 1.00 85.62 269 VAL A CA 1
ATOM 2100 C C . VAL A 1 269 ? 26.599 -10.266 -25.296 1.00 85.62 269 VAL A C 1
ATOM 2102 O O . VAL A 1 269 ? 27.171 -10.677 -26.306 1.00 85.62 269 VAL A O 1
ATOM 2105 N N . MET A 1 270 ? 26.456 -11.036 -24.214 1.00 82.44 270 MET A N 1
ATOM 2106 C CA . MET A 1 270 ? 27.027 -12.387 -24.116 1.00 82.44 270 MET A CA 1
ATOM 2107 C C . MET A 1 270 ? 26.467 -13.345 -25.179 1.00 82.44 270 MET A C 1
ATOM 2109 O O . MET A 1 270 ? 27.223 -14.071 -25.829 1.00 82.44 270 MET A O 1
ATOM 2113 N N . GLY A 1 271 ? 25.156 -13.307 -25.431 1.00 77.69 271 GLY A N 1
ATOM 2114 C CA . GLY A 1 271 ? 24.518 -14.082 -26.495 1.00 77.69 271 GLY A CA 1
ATOM 2115 C C . GLY A 1 271 ? 24.940 -13.637 -27.901 1.00 77.69 271 GLY A C 1
ATOM 2116 O O . GLY A 1 271 ? 25.102 -14.472 -28.794 1.00 77.69 271 GLY A O 1
ATOM 2117 N N . ALA A 1 272 ? 25.162 -12.338 -28.116 1.00 70.94 272 ALA A N 1
ATOM 2118 C CA . ALA A 1 272 ? 25.659 -11.802 -29.381 1.00 70.94 272 ALA A CA 1
ATOM 2119 C C . ALA A 1 272 ? 27.111 -12.225 -29.650 1.00 70.94 272 ALA A C 1
ATOM 2121 O O . ALA A 1 272 ? 27.422 -12.622 -30.774 1.00 70.94 272 ALA A O 1
ATOM 2122 N N . HIS A 1 273 ? 27.979 -12.229 -28.633 1.00 62.28 273 HIS A N 1
ATOM 2123 C CA . HIS A 1 273 ? 29.345 -12.745 -28.754 1.00 62.28 273 HIS A CA 1
ATOM 2124 C C . HIS A 1 273 ? 29.366 -14.232 -29.126 1.00 62.28 273 HIS A C 1
ATOM 2126 O O . HIS A 1 273 ? 30.117 -14.622 -30.022 1.00 62.28 273 HIS A O 1
ATOM 2132 N N . ALA A 1 274 ? 28.491 -15.043 -28.521 1.00 61.78 274 ALA A N 1
ATOM 2133 C CA . ALA A 1 274 ? 28.353 -16.460 -28.861 1.00 61.78 274 ALA A CA 1
ATOM 2134 C C . ALA A 1 274 ? 27.874 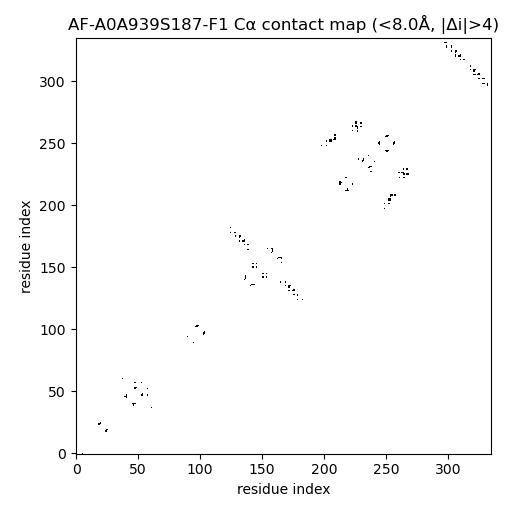-16.689 -30.310 1.00 61.78 274 ALA A C 1
ATOM 2136 O O . ALA A 1 274 ? 28.304 -17.634 -30.967 1.00 61.78 274 ALA A O 1
ATOM 2137 N N . LYS A 1 275 ? 27.015 -15.811 -30.849 1.00 60.69 275 LYS A N 1
ATOM 2138 C CA . LYS A 1 275 ? 26.560 -15.883 -32.251 1.00 60.69 275 LYS A CA 1
ATOM 2139 C C . LYS A 1 275 ? 27.600 -15.353 -33.246 1.00 60.69 275 LYS A C 1
ATOM 2141 O O . LYS A 1 275 ? 27.680 -15.852 -34.365 1.00 60.69 275 LYS A O 1
ATOM 2146 N N . ALA A 1 276 ? 28.399 -14.356 -32.862 1.00 59.22 276 ALA A N 1
ATOM 2147 C CA . ALA A 1 276 ? 29.424 -13.762 -33.720 1.00 59.22 276 ALA A CA 1
ATOM 2148 C C . ALA A 1 276 ? 30.646 -14.678 -33.919 1.00 59.22 276 ALA A C 1
ATOM 2150 O O . ALA A 1 276 ? 31.213 -14.700 -35.011 1.00 59.22 276 ALA A O 1
ATOM 2151 N N . SER A 1 277 ? 31.026 -15.468 -32.910 1.00 58.38 277 SER A N 1
ATOM 2152 C CA . SER A 1 277 ? 32.113 -16.455 -33.023 1.00 58.38 277 SER A CA 1
ATOM 2153 C C . SER A 1 277 ? 31.750 -17.665 -33.895 1.00 58.38 277 SER A C 1
ATOM 2155 O O . SER A 1 277 ? 32.640 -18.344 -34.399 1.00 58.38 277 SER A O 1
ATOM 2157 N N . ALA A 1 278 ? 30.459 -17.898 -34.151 1.00 58.00 278 ALA A N 1
ATOM 2158 C CA . ALA A 1 278 ? 29.977 -18.941 -35.055 1.00 58.00 278 ALA A CA 1
ATOM 2159 C C . ALA A 1 278 ? 30.091 -18.571 -36.548 1.00 58.00 278 ALA A C 1
ATOM 2161 O O . ALA A 1 278 ? 29.650 -19.336 -37.411 1.00 58.00 278 ALA A O 1
ATOM 2162 N N . LYS A 1 279 ? 30.655 -17.402 -36.891 1.00 57.59 279 LYS A N 1
ATOM 2163 C CA . LYS A 1 279 ? 30.847 -17.003 -38.290 1.00 57.59 279 LYS A CA 1
ATOM 2164 C C . LYS A 1 279 ? 31.853 -17.958 -38.934 1.00 57.59 279 LYS A C 1
ATOM 2166 O O . LYS A 1 279 ? 33.040 -17.920 -38.625 1.00 57.59 279 LYS A O 1
ATOM 2171 N N . ALA A 1 280 ? 31.337 -18.834 -39.798 1.00 59.22 280 ALA A N 1
ATOM 2172 C CA . ALA A 1 280 ? 32.097 -19.872 -40.479 1.00 59.22 280 ALA A CA 1
ATOM 2173 C C . ALA A 1 280 ? 33.376 -19.285 -41.087 1.00 59.22 280 ALA A C 1
ATOM 2175 O O . ALA A 1 280 ? 33.319 -18.419 -41.965 1.00 59.22 280 ALA A O 1
ATOM 2176 N N . VAL A 1 281 ? 34.524 -19.745 -40.586 1.00 61.47 281 VAL A N 1
ATOM 2177 C CA . VAL A 1 281 ? 35.836 -19.427 -41.150 1.00 61.47 281 VAL A CA 1
ATOM 2178 C C . VAL A 1 281 ? 35.780 -19.779 -42.642 1.00 61.47 281 VAL A C 1
ATOM 2180 O O . VAL A 1 281 ? 35.369 -20.900 -42.964 1.00 61.47 281 VAL A O 1
ATOM 2183 N N . PRO A 1 282 ? 36.131 -18.853 -43.559 1.00 60.06 282 PRO A N 1
ATOM 2184 C CA . PRO A 1 282 ? 36.155 -19.159 -44.981 1.00 60.06 282 PRO A CA 1
ATOM 2185 C C . PRO A 1 282 ? 37.007 -20.415 -45.192 1.00 60.06 282 PRO A C 1
ATOM 2187 O O . PRO A 1 282 ? 38.090 -20.500 -44.603 1.00 60.06 282 PRO A O 1
ATOM 2190 N N . PRO A 1 283 ? 36.546 -21.403 -45.977 1.00 69.56 283 PRO A N 1
ATOM 2191 C CA . PRO A 1 283 ? 37.312 -22.622 -46.177 1.00 69.56 283 PRO A CA 1
ATOM 2192 C C . PRO A 1 283 ? 38.692 -22.246 -46.719 1.00 69.56 283 PRO A C 1
ATOM 2194 O O . PRO A 1 283 ? 38.805 -21.601 -47.761 1.00 69.56 283 PRO A O 1
ATOM 2197 N N . VAL A 1 284 ? 39.745 -22.613 -45.986 1.00 67.25 284 VAL A N 1
ATOM 2198 C CA . VAL A 1 284 ? 41.126 -22.369 -46.407 1.00 67.25 284 VAL A CA 1
ATOM 2199 C C . VAL A 1 284 ? 41.388 -23.235 -47.634 1.00 67.25 284 VAL A C 1
ATOM 2201 O O . VAL A 1 284 ? 41.625 -24.440 -47.527 1.00 67.25 284 VAL A O 1
ATOM 2204 N N . ILE A 1 285 ? 41.314 -22.620 -48.814 1.00 57.97 285 ILE A N 1
ATOM 2205 C CA . ILE A 1 285 ? 41.713 -23.245 -50.071 1.00 57.97 285 ILE A CA 1
ATOM 2206 C C . ILE A 1 285 ? 43.233 -23.361 -50.031 1.00 57.97 285 ILE A C 1
ATOM 2208 O O . ILE A 1 285 ? 43.953 -22.365 -50.085 1.00 57.97 285 ILE A O 1
ATOM 2212 N N . ARG A 1 286 ? 43.730 -24.590 -49.895 1.00 57.59 286 ARG A N 1
ATOM 2213 C CA . ARG A 1 286 ? 45.165 -24.865 -49.964 1.00 57.59 286 ARG A CA 1
ATOM 2214 C C . ARG A 1 286 ? 45.612 -24.704 -51.423 1.00 57.59 286 ARG A C 1
ATOM 2216 O O . ARG A 1 286 ? 44.989 -25.311 -52.297 1.00 57.59 286 ARG A O 1
ATOM 2223 N N . PRO A 1 287 ? 46.670 -23.930 -51.714 1.00 52.72 287 PRO A N 1
ATOM 2224 C CA . PRO A 1 287 ? 47.250 -23.890 -53.050 1.00 52.72 287 PRO A CA 1
ATOM 2225 C C . PRO A 1 287 ? 47.652 -25.311 -53.475 1.00 52.72 287 PRO A C 1
ATOM 2227 O O . PRO A 1 287 ? 48.418 -25.964 -52.771 1.00 52.72 287 PRO A O 1
ATOM 2230 N N . GLY A 1 288 ? 47.110 -25.805 -54.591 1.00 57.31 288 GLY A N 1
ATOM 2231 C CA . GLY A 1 288 ? 47.503 -27.092 -55.186 1.00 57.31 288 GLY A CA 1
ATOM 2232 C C . GLY A 1 288 ? 46.457 -28.213 -55.175 1.00 57.31 288 GLY A C 1
ATOM 2233 O O . GLY A 1 288 ? 46.697 -29.242 -55.800 1.00 57.31 288 GLY A O 1
ATOM 2234 N N . VAL A 1 289 ? 45.285 -28.037 -54.557 1.00 48.72 289 VAL A N 1
ATOM 2235 C CA . VAL A 1 289 ? 44.139 -28.936 -54.800 1.00 48.72 289 VAL A CA 1
ATOM 2236 C C . VAL A 1 289 ? 43.285 -28.343 -55.911 1.00 48.72 289 VAL A C 1
ATOM 2238 O O . VAL A 1 289 ? 42.678 -27.289 -55.739 1.00 48.72 289 VAL A O 1
ATOM 2241 N N . ALA A 1 290 ? 43.265 -29.004 -57.069 1.00 42.31 290 ALA A N 1
ATOM 2242 C CA . ALA A 1 290 ? 42.366 -28.654 -58.156 1.00 42.31 290 ALA A CA 1
ATOM 2243 C C . ALA A 1 290 ? 40.927 -28.622 -57.620 1.00 42.31 290 ALA A C 1
ATOM 2245 O O . ALA A 1 290 ? 40.416 -29.645 -57.157 1.00 42.31 290 ALA A O 1
ATOM 2246 N N . SER A 1 291 ? 40.273 -27.456 -57.678 1.00 48.62 291 SER A N 1
ATOM 2247 C CA . SER A 1 291 ? 38.816 -27.393 -57.572 1.00 48.62 291 SER A CA 1
ATOM 2248 C C . SER A 1 291 ? 38.266 -28.397 -58.571 1.00 48.62 291 SER A C 1
ATOM 2250 O O . SER A 1 291 ? 38.492 -28.254 -59.774 1.00 48.62 291 SER A O 1
ATOM 2252 N N . SER A 1 292 ? 37.589 -29.436 -58.077 1.00 48.38 292 SER A N 1
ATOM 2253 C CA . SER A 1 292 ? 36.840 -30.326 -58.957 1.00 48.38 292 SER A CA 1
ATOM 2254 C C . SER A 1 292 ? 35.951 -29.453 -59.843 1.00 48.38 292 SER A C 1
ATOM 2256 O O . SER A 1 292 ? 35.283 -28.557 -59.312 1.00 48.38 292 SER A O 1
ATOM 2258 N N . PRO A 1 293 ? 35.959 -29.648 -61.172 1.00 48.09 293 PRO A N 1
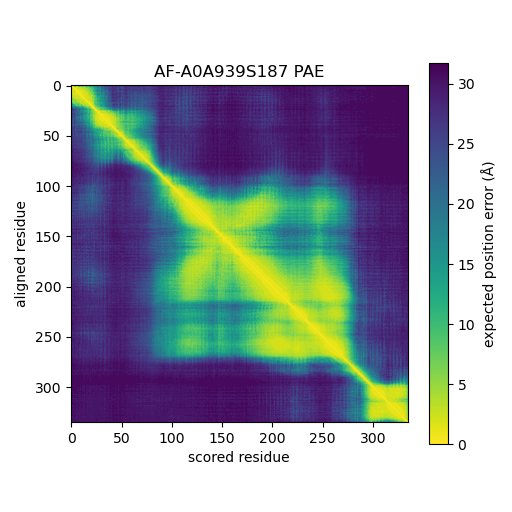ATOM 2259 C CA . PRO A 1 293 ? 35.089 -28.880 -62.044 1.00 48.09 293 PRO A CA 1
ATOM 2260 C C . PRO A 1 293 ? 33.643 -29.070 -61.564 1.00 48.09 293 PRO A C 1
ATOM 2262 O O . PRO A 1 293 ? 33.283 -30.184 -61.161 1.00 48.09 293 PRO A O 1
ATOM 2265 N N . PRO A 1 294 ? 32.815 -28.010 -61.558 1.00 46.41 294 PRO A N 1
ATOM 2266 C CA . PRO A 1 294 ? 31.431 -28.133 -61.136 1.00 46.41 294 PRO A CA 1
ATOM 2267 C C . PRO A 1 294 ? 30.772 -29.212 -61.994 1.00 46.41 294 PRO A C 1
ATOM 2269 O O . PRO A 1 294 ? 30.741 -29.112 -63.223 1.00 46.41 294 PRO A O 1
ATOM 2272 N N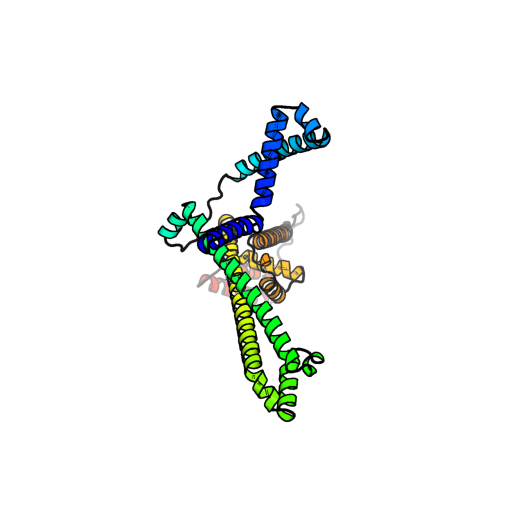 . ARG A 1 295 ? 30.282 -30.279 -61.349 1.00 51.72 295 ARG A N 1
ATOM 2273 C CA . ARG A 1 295 ? 29.466 -31.294 -62.021 1.00 51.72 295 ARG A CA 1
ATOM 2274 C C . ARG A 1 295 ? 28.336 -30.556 -62.739 1.00 51.72 295 ARG A C 1
ATOM 2276 O O . ARG A 1 295 ? 27.639 -29.750 -62.128 1.00 51.72 295 ARG A O 1
ATOM 2283 N N . SER A 1 296 ? 28.177 -30.815 -64.035 1.00 49.28 296 SER A N 1
ATOM 2284 C CA . SER A 1 296 ? 27.280 -30.121 -64.973 1.00 49.28 296 SER A CA 1
ATOM 2285 C C . SER A 1 296 ? 25.781 -30.379 -64.725 1.00 49.28 296 SER A C 1
ATOM 2287 O O . SER A 1 296 ? 25.013 -30.665 -65.647 1.00 49.28 296 SER A O 1
ATOM 2289 N N . GLY A 1 297 ? 25.338 -30.296 -63.472 1.00 57.00 297 GLY A N 1
ATOM 2290 C CA . GLY A 1 297 ? 23.952 -30.497 -63.056 1.00 57.00 297 GLY A CA 1
ATOM 2291 C C . GLY A 1 297 ? 23.588 -29.890 -61.702 1.00 57.00 297 GLY A C 1
ATOM 2292 O O . GLY A 1 297 ? 22.460 -30.088 -61.261 1.00 57.00 297 GLY A O 1
ATOM 2293 N N . ASP A 1 298 ? 24.486 -29.156 -61.035 1.00 64.88 298 ASP A N 1
ATOM 2294 C CA . ASP A 1 298 ? 24.186 -28.627 -59.703 1.00 64.88 298 ASP A CA 1
ATOM 2295 C C . ASP A 1 298 ? 23.418 -27.294 -59.767 1.00 64.88 298 ASP A C 1
ATOM 2297 O O . ASP A 1 298 ? 23.935 -26.202 -59.530 1.00 64.88 298 ASP A O 1
ATOM 2301 N N . HIS A 1 299 ? 22.143 -27.383 -60.150 1.00 71.19 299 HIS A N 1
ATOM 2302 C CA . HIS A 1 299 ? 21.218 -26.247 -60.168 1.00 71.19 299 HIS A CA 1
ATOM 2303 C C . HIS A 1 299 ? 20.786 -25.814 -58.754 1.00 71.19 299 HIS A C 1
ATOM 2305 O O . HIS A 1 299 ? 20.164 -24.762 -58.602 1.00 71.19 299 HIS A O 1
ATOM 2311 N N . SER A 1 300 ? 21.127 -26.590 -57.717 1.00 72.94 300 SER A N 1
ATOM 2312 C CA . SER A 1 300 ? 20.696 -26.362 -56.333 1.00 72.94 300 SER A CA 1
ATOM 2313 C C . SER A 1 300 ? 21.257 -25.057 -55.749 1.00 72.94 300 SER A C 1
ATOM 2315 O O . SER A 1 300 ? 20.500 -24.247 -55.211 1.00 72.94 300 SER A O 1
ATOM 2317 N N . GLY A 1 301 ? 22.552 -24.787 -55.955 1.00 77.88 301 GLY A N 1
ATOM 2318 C CA . GLY A 1 301 ? 23.204 -23.556 -55.498 1.00 77.88 301 GLY A CA 1
ATOM 2319 C C . GLY A 1 301 ? 22.670 -22.302 -56.197 1.00 77.88 301 GLY A C 1
ATOM 2320 O O . GLY A 1 301 ? 22.467 -21.270 -55.561 1.00 77.88 301 GLY A O 1
ATOM 2321 N N . GLN A 1 302 ? 22.355 -22.402 -57.492 1.00 80.00 302 GLN A N 1
ATOM 2322 C CA . GLN A 1 302 ? 21.765 -21.294 -58.254 1.00 80.00 302 GLN A CA 1
ATOM 2323 C C . GLN A 1 302 ? 20.314 -21.015 -57.840 1.00 80.00 302 GLN A C 1
ATOM 2325 O O . GLN A 1 302 ? 19.899 -19.857 -57.805 1.00 80.00 302 GLN A O 1
ATOM 2330 N N . ILE A 1 303 ? 19.543 -22.052 -57.493 1.00 82.56 303 ILE A N 1
ATOM 2331 C CA . ILE A 1 303 ? 18.180 -21.894 -56.970 1.00 82.56 303 ILE A CA 1
ATOM 2332 C C . ILE A 1 303 ? 18.207 -21.202 -55.602 1.00 82.56 303 ILE A C 1
ATOM 2334 O O . ILE A 1 303 ? 17.428 -20.274 -55.398 1.00 82.56 303 ILE A O 1
ATOM 2338 N N . ALA A 1 304 ? 19.112 -21.598 -54.703 1.00 83.50 304 ALA A N 1
ATOM 2339 C CA . ALA A 1 304 ? 19.224 -21.002 -53.371 1.00 83.50 304 ALA A CA 1
ATOM 2340 C C . ALA A 1 304 ? 19.593 -19.508 -53.423 1.00 83.50 304 ALA A C 1
ATOM 2342 O O . ALA A 1 304 ? 19.040 -18.698 -52.680 1.00 83.50 304 ALA A O 1
ATOM 2343 N N . GLU A 1 305 ? 20.484 -19.123 -54.338 1.00 85.44 305 GLU A N 1
ATOM 2344 C CA . GLU A 1 305 ? 20.861 -17.720 -54.533 1.00 85.44 305 GLU A CA 1
ATOM 2345 C C . GLU A 1 305 ? 19.710 -16.894 -55.132 1.00 85.44 305 GLU A C 1
ATOM 2347 O O . GLU A 1 305 ? 19.405 -15.799 -54.660 1.00 85.44 305 GLU A O 1
ATOM 2352 N N . LEU A 1 306 ? 18.996 -17.441 -56.122 1.00 87.88 306 LEU A N 1
ATOM 2353 C CA . LEU A 1 306 ? 17.820 -16.778 -56.690 1.00 87.88 306 LEU A CA 1
ATOM 2354 C C . LEU A 1 306 ? 16.662 -16.669 -55.686 1.00 87.88 306 LEU A C 1
ATOM 2356 O O . LEU A 1 306 ? 15.902 -15.709 -55.766 1.00 87.88 306 LEU A O 1
ATOM 2360 N N . GLN A 1 307 ? 16.530 -17.602 -54.736 1.00 87.75 307 GLN A N 1
ATOM 2361 C CA . GLN A 1 307 ? 15.550 -17.508 -53.647 1.00 87.75 307 GLN A CA 1
ATOM 2362 C C . GLN A 1 307 ? 15.856 -16.328 -52.717 1.00 87.75 307 GLN A C 1
ATOM 2364 O O . GLN A 1 307 ? 14.973 -15.512 -52.483 1.00 87.75 307 GLN A O 1
ATOM 2369 N N . LYS A 1 308 ? 17.118 -16.136 -52.309 1.00 89.94 308 LYS A N 1
ATOM 2370 C CA . LYS A 1 308 ? 17.517 -14.954 -51.516 1.00 89.94 308 LYS A CA 1
ATOM 2371 C C . LYS A 1 308 ? 17.260 -13.634 -52.250 1.00 89.94 308 LYS A C 1
ATOM 2373 O O . LYS A 1 308 ? 16.887 -12.629 -51.647 1.00 89.94 308 LYS A O 1
ATOM 2378 N N . GLN A 1 309 ? 17.453 -13.625 -53.569 1.00 86.44 309 GLN A N 1
ATOM 2379 C CA . GLN A 1 309 ? 17.163 -12.455 -54.402 1.00 86.44 309 GLN A CA 1
ATOM 2380 C C . GLN A 1 309 ? 15.660 -12.238 -54.614 1.00 86.44 309 GLN A C 1
ATOM 2382 O O . GLN A 1 309 ? 15.246 -11.107 -54.861 1.00 86.44 309 GLN A O 1
ATOM 2387 N N . LEU A 1 310 ? 14.843 -13.291 -54.521 1.00 88.88 310 LEU A N 1
ATOM 2388 C CA . LEU A 1 310 ? 13.387 -13.191 -54.568 1.00 88.88 310 LEU A CA 1
ATOM 2389 C C . LEU A 1 310 ? 12.845 -12.546 -53.289 1.00 88.88 310 LEU A C 1
ATOM 2391 O O . LEU A 1 310 ? 12.008 -11.656 -53.394 1.00 88.88 310 LEU A O 1
ATOM 2395 N N . ASP A 1 311 ? 13.380 -12.919 -52.124 1.00 87.62 311 ASP A N 1
ATOM 2396 C CA . ASP A 1 311 ? 12.943 -12.408 -50.812 1.00 87.62 311 ASP A CA 1
ATOM 2397 C C . ASP A 1 311 ? 13.107 -10.883 -50.671 1.00 87.62 311 ASP A C 1
ATOM 2399 O O . ASP A 1 311 ? 12.428 -10.241 -49.874 1.00 87.62 311 ASP A O 1
ATOM 2403 N N . THR A 1 312 ? 13.996 -10.287 -51.471 1.00 89.38 312 THR A N 1
ATOM 2404 C CA . THR A 1 312 ? 14.279 -8.841 -51.476 1.00 89.38 312 THR A CA 1
ATOM 2405 C C . THR A 1 312 ? 13.747 -8.111 -52.714 1.00 89.38 312 THR A C 1
ATOM 2407 O O . THR A 1 312 ? 13.819 -6.883 -52.783 1.00 89.38 312 THR A O 1
ATOM 2410 N N . ALA A 1 313 ? 13.211 -8.825 -53.710 1.00 85.50 313 ALA A N 1
ATOM 2411 C CA . ALA A 1 313 ? 12.725 -8.232 -54.954 1.00 85.50 313 ALA A CA 1
ATOM 2412 C C . ALA A 1 313 ? 11.206 -8.006 -54.934 1.00 85.50 313 ALA A C 1
ATOM 2414 O O . ALA A 1 313 ? 10.440 -8.857 -54.500 1.00 85.50 313 ALA A O 1
ATOM 2415 N N . THR A 1 314 ? 10.750 -6.889 -55.509 1.00 84.44 314 THR A N 1
ATOM 2416 C 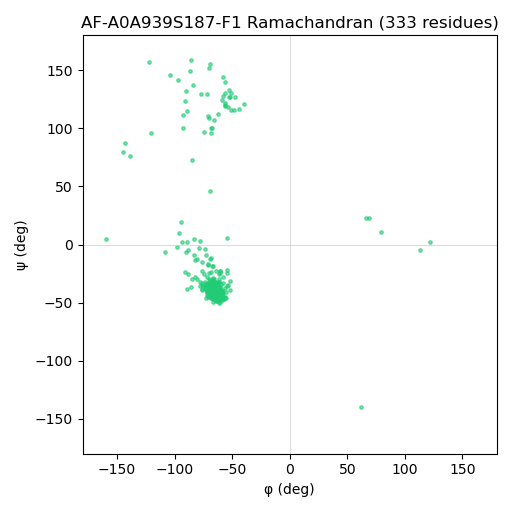CA . THR A 1 314 ? 9.322 -6.563 -55.660 1.00 84.44 314 THR A CA 1
ATOM 2417 C C . THR A 1 314 ? 8.937 -6.329 -57.128 1.00 84.44 314 THR A C 1
ATOM 2419 O O . THR A 1 314 ? 9.778 -6.053 -57.993 1.00 84.44 314 THR A O 1
ATOM 2422 N N . GLY A 1 315 ? 7.648 -6.496 -57.442 1.00 87.50 315 GLY A N 1
ATOM 2423 C CA . GLY A 1 315 ? 7.073 -6.226 -58.766 1.00 87.50 315 GLY A CA 1
ATOM 2424 C C . GLY A 1 315 ? 7.641 -7.091 -59.903 1.00 87.50 315 GLY A C 1
ATOM 2425 O O . GLY A 1 315 ? 7.896 -8.286 -59.752 1.00 87.50 315 GLY A O 1
ATOM 2426 N N . ASN A 1 316 ? 7.868 -6.481 -61.071 1.00 86.19 316 ASN A N 1
ATOM 2427 C CA . ASN A 1 316 ? 8.304 -7.180 -62.291 1.00 86.19 316 ASN A CA 1
ATOM 2428 C C . ASN A 1 316 ? 9.652 -7.913 -62.151 1.00 86.19 316 ASN A C 1
ATOM 2430 O O . ASN A 1 316 ? 9.913 -8.878 -62.873 1.00 86.19 316 ASN A O 1
ATOM 2434 N N . LYS A 1 317 ? 10.517 -7.480 -61.224 1.00 82.56 317 LYS A N 1
ATOM 2435 C CA . LYS A 1 317 ? 11.806 -8.133 -60.956 1.00 82.56 317 LYS A CA 1
ATOM 2436 C C . LYS A 1 317 ? 11.612 -9.471 -60.236 1.00 82.56 317 LYS A C 1
ATOM 2438 O O . LYS A 1 317 ? 12.240 -10.452 -60.632 1.00 82.56 317 LYS A O 1
ATOM 2443 N N . ALA A 1 318 ? 10.691 -9.532 -59.273 1.00 88.19 318 ALA A N 1
ATOM 2444 C CA . ALA A 1 318 ? 10.340 -10.764 -58.567 1.00 88.19 318 ALA A CA 1
ATOM 2445 C C . ALA A 1 318 ? 9.782 -11.824 -59.530 1.00 88.19 318 ALA A C 1
ATOM 2447 O O . ALA A 1 318 ? 10.227 -12.970 -59.513 1.00 88.19 318 ALA A O 1
ATOM 2448 N N . MET A 1 319 ? 8.902 -11.427 -60.460 1.00 86.62 319 MET A N 1
ATOM 2449 C CA . MET A 1 319 ? 8.345 -12.350 -61.460 1.00 86.62 319 MET A CA 1
ATOM 2450 C C . MET A 1 319 ? 9.417 -12.967 -62.369 1.00 86.62 319 MET A C 1
ATOM 2452 O O . MET A 1 319 ? 9.390 -14.168 -62.640 1.00 86.62 319 MET A O 1
ATOM 2456 N N . ARG A 1 320 ? 10.409 -12.180 -62.809 1.00 89.38 320 ARG A N 1
ATOM 2457 C CA . ARG A 1 320 ? 11.523 -12.697 -63.628 1.00 89.38 320 ARG A CA 1
ATOM 2458 C C . ARG A 1 320 ? 12.410 -13.668 -62.849 1.00 89.38 320 ARG A C 1
ATOM 2460 O O . ARG A 1 320 ? 12.873 -14.655 -63.419 1.00 89.38 320 ARG A O 1
ATOM 2467 N N . ILE A 1 321 ? 12.653 -13.397 -61.569 1.00 89.19 321 ILE A N 1
ATOM 2468 C CA . ILE A 1 321 ? 13.449 -14.269 -60.695 1.00 89.19 321 ILE A CA 1
ATOM 2469 C C . ILE A 1 321 ? 12.700 -15.587 -60.447 1.00 89.19 321 ILE A C 1
ATOM 2471 O O . ILE A 1 321 ? 13.273 -16.658 -60.643 1.00 89.19 321 ILE A O 1
ATOM 2475 N N . ALA A 1 322 ? 11.401 -15.527 -60.147 1.00 87.50 322 ALA A N 1
ATOM 2476 C CA . ALA A 1 322 ? 10.554 -16.708 -59.979 1.00 87.50 322 ALA A CA 1
ATOM 2477 C C . ALA A 1 322 ? 10.489 -17.577 -61.253 1.00 87.50 322 ALA A C 1
ATOM 2479 O O . ALA A 1 322 ? 10.591 -18.807 -61.181 1.00 87.50 322 ALA A O 1
ATOM 2480 N N . ALA A 1 323 ? 10.400 -16.956 -62.436 1.00 90.56 323 ALA A N 1
ATOM 2481 C CA . ALA A 1 323 ? 10.438 -17.668 -63.714 1.00 90.56 323 ALA A CA 1
ATOM 2482 C C . ALA A 1 323 ? 11.775 -18.402 -63.931 1.00 90.56 323 ALA A C 1
ATOM 2484 O O . ALA A 1 323 ? 11.779 -19.558 -64.361 1.00 90.56 323 ALA A O 1
ATOM 2485 N N . LYS A 1 324 ? 12.906 -17.775 -63.571 1.00 88.12 324 LYS A N 1
ATOM 2486 C CA . LYS A 1 324 ? 14.239 -18.401 -63.635 1.00 88.12 324 LYS A CA 1
ATOM 2487 C C . LYS A 1 324 ? 14.374 -19.583 -62.675 1.00 88.12 324 LYS A C 1
ATOM 2489 O O . LYS A 1 324 ? 14.852 -20.634 -63.094 1.00 88.12 324 LYS A O 1
ATOM 2494 N N . ILE A 1 325 ? 13.894 -19.454 -61.435 1.00 88.50 325 ILE A N 1
ATOM 2495 C CA . ILE A 1 325 ? 13.868 -20.562 -60.462 1.00 88.50 325 ILE A CA 1
ATOM 2496 C C . ILE A 1 325 ? 13.065 -21.739 -61.023 1.00 88.50 325 ILE A C 1
ATOM 2498 O O . ILE A 1 325 ? 13.513 -22.883 -60.979 1.00 88.50 325 ILE A O 1
ATOM 2502 N N . THR A 1 326 ? 11.897 -21.462 -61.600 1.00 88.19 326 THR A N 1
ATOM 2503 C CA . THR A 1 326 ? 11.018 -22.495 -62.164 1.00 88.19 326 THR A CA 1
ATOM 2504 C C . THR A 1 326 ? 11.638 -23.171 -63.392 1.00 88.19 326 THR A C 1
ATOM 2506 O O . THR A 1 326 ? 11.474 -24.375 -63.585 1.00 88.19 326 THR A O 1
ATOM 2509 N N . GLY A 1 327 ? 12.375 -22.423 -64.220 1.00 87.88 327 GLY A N 1
ATOM 2510 C CA . GLY A 1 327 ? 13.147 -22.974 -65.337 1.00 87.88 327 GLY A CA 1
ATOM 2511 C C . GLY A 1 327 ? 14.265 -23.909 -64.869 1.00 87.88 327 GLY A C 1
ATOM 2512 O O . GLY A 1 327 ? 14.369 -25.028 -65.363 1.00 87.88 327 GLY A O 1
ATOM 2513 N N . LEU A 1 328 ? 15.038 -23.492 -63.862 1.00 86.50 328 LEU A N 1
ATOM 2514 C CA . LEU A 1 328 ? 16.120 -24.302 -63.292 1.00 86.50 328 LEU A CA 1
ATOM 2515 C C . LEU A 1 328 ? 15.602 -25.554 -62.574 1.00 86.50 328 LEU A C 1
ATOM 2517 O O . LEU A 1 328 ? 16.192 -26.619 -62.719 1.00 86.50 328 LEU A O 1
ATOM 2521 N N . ARG A 1 329 ? 14.469 -25.468 -61.862 1.00 83.44 329 ARG A N 1
ATOM 2522 C CA . ARG A 1 329 ? 13.817 -26.641 -61.249 1.00 83.44 329 ARG A CA 1
ATOM 2523 C C . ARG A 1 329 ? 13.342 -27.649 -62.294 1.00 83.44 329 ARG A C 1
ATOM 2525 O O . ARG A 1 329 ? 13.532 -28.844 -62.104 1.00 83.44 329 ARG A O 1
ATOM 2532 N N . ARG A 1 330 ? 12.771 -27.180 -63.410 1.00 82.00 330 ARG A N 1
ATOM 2533 C CA . ARG A 1 330 ? 12.380 -28.059 -64.525 1.00 82.00 330 ARG A CA 1
ATOM 2534 C C . ARG A 1 330 ? 13.586 -28.703 -65.203 1.00 82.00 330 ARG A C 1
ATOM 2536 O O . ARG A 1 330 ? 13.536 -29.890 -65.490 1.00 82.00 330 ARG A O 1
ATOM 2543 N N . ALA A 1 331 ? 14.670 -27.958 -65.405 1.00 77.88 331 ALA A N 1
ATOM 2544 C CA . ALA A 1 331 ? 15.909 -28.502 -65.961 1.00 77.88 331 ALA A CA 1
ATOM 2545 C C . ALA A 1 331 ? 16.571 -29.538 -65.032 1.00 77.88 331 ALA A C 1
ATOM 2547 O O . ALA A 1 331 ? 17.132 -30.517 -65.512 1.00 77.88 331 ALA A O 1
ATOM 2548 N N . ALA A 1 332 ? 16.464 -29.349 -63.713 1.00 75.50 332 ALA A N 1
ATOM 2549 C CA . ALA A 1 332 ? 16.971 -30.289 -62.718 1.00 75.50 332 ALA A CA 1
ATOM 2550 C C . ALA A 1 332 ? 16.127 -31.573 -62.604 1.00 75.50 332 ALA A C 1
ATOM 2552 O O . ALA A 1 332 ? 16.684 -32.627 -62.329 1.00 75.50 332 ALA A O 1
ATOM 2553 N N . GLY A 1 333 ? 14.807 -31.492 -62.817 1.00 68.06 333 GLY A N 1
ATOM 2554 C CA . GLY A 1 333 ? 13.892 -32.642 -62.761 1.00 68.06 333 GLY A CA 1
ATOM 2555 C C . GLY A 1 333 ? 13.713 -33.408 -64.079 1.00 68.06 333 GLY A C 1
ATOM 2556 O O . GLY A 1 333 ? 13.014 -34.412 -64.093 1.00 68.06 333 GLY A O 1
ATOM 2557 N N . ALA A 1 334 ? 14.301 -32.937 -65.184 1.00 58.28 334 ALA A N 1
ATOM 2558 C CA . ALA A 1 334 ? 14.223 -33.572 -66.505 1.00 58.28 334 ALA A CA 1
ATOM 2559 C C . ALA A 1 334 ? 15.407 -34.521 -66.802 1.00 58.28 334 ALA A C 1
ATOM 2561 O O . ALA A 1 334 ? 15.687 -34.800 -67.968 1.00 58.28 334 ALA A O 1
ATOM 2562 N N . ARG A 1 335 ? 16.122 -34.976 -65.765 1.00 49.00 335 ARG A N 1
ATOM 2563 C CA . ARG A 1 335 ? 17.240 -35.926 -65.845 1.00 49.00 335 ARG A CA 1
ATOM 2564 C C . ARG A 1 335 ? 16.967 -37.170 -65.020 1.00 49.00 335 ARG A C 1
ATOM 2566 O O . ARG A 1 335 ? 16.380 -37.013 -63.929 1.00 49.00 335 ARG A O 1
#

Sequence (335 aa):
MTLKQAAQELSHARGDISRFVEGASLSNIQDKVDKARLAELKNNPSAAQELGLNDQDVTAAAQSETKRAIADDLAKEAKAEPATPAVDGLDPEVEKALKHPQVRQAIEEELGRADVAKQQYATALNTAHQYAQASLLDHFPELADFPVDQWAEGIAILHQSDPQRVQRAMGVLQRVDHLQQAQAQWQHHQAAEQRQRVESWAKNEGARYDAWAAKEGIKPSEIARAAEEYLGDLGVDRDSLTRLTNDNPILRSSEFQRMLTDAARYRMVMGAHAKASAKAVPPVIRPGVASSPPRSGDHSGQIAELQKQLDTATGNKAMRIAAKITGLRRAAGAR